Protein AF-A0A6J6DPW4-F1 (afdb_monomer)

Mean predicted aligned error: 10.55 Å

Organism: NCBI:txid449393

Radius of gyration: 24.79 Å; Cα contacts (8 Å, |Δi|>4): 388; chains: 1; bounding box: 49×51×83 Å

Solvent-accessible surface area (backbone atoms only — not comparable to full-atom values): 10767 Å² total; per-residue (Å²): 143,73,77,91,72,43,69,66,60,54,51,53,51,50,52,50,50,50,52,52,49,52,48,49,57,60,63,73,58,68,61,82,74,79,66,72,86,60,67,72,69,40,62,44,77,39,48,39,47,24,37,24,39,45,52,97,56,78,62,50,68,56,98,53,17,29,41,41,47,35,36,39,30,31,70,88,69,51,74,40,65,42,52,55,64,34,37,27,48,62,76,33,89,49,50,61,40,74,57,37,21,27,38,38,23,25,56,63,84,90,41,63,62,31,38,36,33,35,57,38,45,74,81,92,52,54,56,39,81,43,66,18,51,67,43,75,34,84,92,61,43,28,32,29,24,71,80,24,42,30,39,42,41,39,98,69,60,44,75,57,52,95,71,86,62,96,42,70,69,57,38,44,72,70,41,59,72,50,29,38,27,26,27,30,48,90,75,46,23,30,41,32,38,34,57,64,132

Sequence (197 aa):
MRQFLSPRYWATLFALFVLVLTLYLALGRSGPSETVAGLDVRRIDLIAGTSTVRSDTVWSVVNGRAVGDATAVLDDGRVLAIADGTSGVSTCLFPEALNACVMLADTLGDGIVWFALVPAPEGDSRELELPAIDELLDGVTHARLVNGWEVPLLDKVKRRCDEETPSLTSFVQRFAGAHRTIVDLDRAQVSAVVCDE

pLDDT: mean 89.22, std 13.71, range [38.44, 98.12]

Foldseek 3Di:
DPPVPDVVVVVVVVVVVVVVVVVCVVVVPPDPPPPPPDLPAAEFPDKFFFQAKDAPDDWDQDPQFIAHKIWTQTPVRDIAIRHGGQGEEEPQPHRRHGRQWIKTARDDVRHGNYIYTYGHDPDPDQKDKDFAFQDQDDVNQWTQHPSNYIFGADPDAAEADPDDDPDVVRVCVVCPRQWIWIARNVVSHTRYIYGHD

Nearest PDB structures (foldseek):
  4o7p-assembly1_B  TM=6.434E-01  e=9.790E-01  Mycobacterium tuberculosis
  1n26-assembly1_A  TM=1.816E-01  e=3.502E+00  Homo sapiens
  7zn7-assembly1_A  TM=2.205E-01  e=3.711E+00  Homo sapiens

Secondary structure (DSSP, 8-state):
--GGG-HHHHHHHHHHHHHHHHHHHHHTT------------EE--EEEEEEEEE-SS--EEETTEEES-EEEEETTS-EEEE-TT-EEEE--S-TTSTT-EEEEEEEETTEEEEEEEEEPPSTT--EEEEPPEEEEETTTTEEEETTSEEEEEEEEEEEESSS--SSHHHHHHHSTTSEEEEEETTTTEEEEEEE--

Structure (mmCIF, N/CA/C/O backbone):
data_AF-A0A6J6DPW4-F1
#
_entry.id   AF-A0A6J6DPW4-F1
#
loop_
_atom_site.group_PDB
_atom_site.id
_atom_site.type_symbol
_atom_site.label_atom_id
_atom_site.label_alt_id
_atom_site.label_comp_id
_atom_site.label_asym_id
_atom_site.label_entity_id
_atom_site.label_seq_id
_atom_site.pdbx_PDB_ins_code
_atom_site.Cartn_x
_atom_site.Cartn_y
_atom_site.Cartn_z
_atom_site.occupancy
_atom_site.B_iso_or_equiv
_atom_site.auth_seq_id
_atom_site.auth_comp_id
_atom_site.auth_asym_id
_atom_site.auth_atom_id
_atom_site.pdbx_PDB_model_num
ATOM 1 N N . MET A 1 1 ? -19.848 -34.325 -58.255 1.00 51.38 1 MET A N 1
ATOM 2 C CA . MET A 1 1 ? -20.207 -33.031 -57.624 1.00 51.38 1 MET A CA 1
ATOM 3 C C . MET A 1 1 ? -21.733 -32.876 -57.498 1.00 51.38 1 MET A C 1
ATOM 5 O O . MET A 1 1 ? -22.323 -32.071 -58.200 1.00 51.38 1 MET A O 1
ATOM 9 N N . ARG A 1 2 ? -22.410 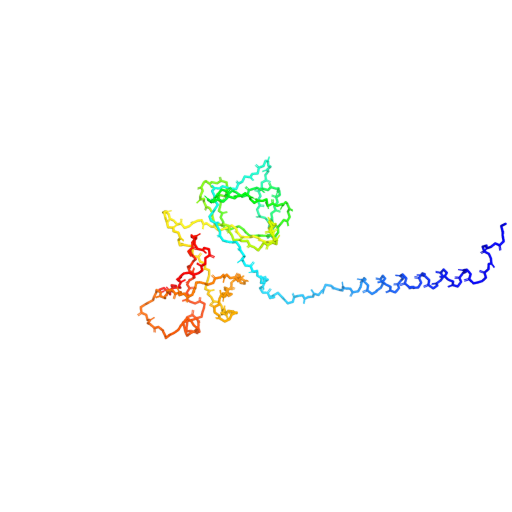-33.664 -56.644 1.00 57.25 2 ARG A N 1
ATOM 10 C CA . ARG A 1 2 ? -23.871 -33.537 -56.396 1.00 57.25 2 ARG A CA 1
ATOM 11 C C . ARG A 1 2 ? -24.256 -33.527 -54.906 1.00 57.25 2 ARG A C 1
ATOM 13 O O . ARG A 1 2 ? -25.434 -33.539 -54.583 1.00 57.25 2 ARG A O 1
ATOM 20 N N . GLN A 1 3 ? -23.278 -33.461 -53.998 1.00 56.00 3 GLN A N 1
ATOM 21 C CA . GLN A 1 3 ? -23.537 -33.373 -52.552 1.00 56.00 3 GLN A CA 1
ATOM 22 C C . GLN A 1 3 ? -23.786 -31.935 -52.056 1.00 56.00 3 GLN A C 1
ATOM 24 O O . GLN A 1 3 ? -24.354 -31.764 -50.984 1.00 56.00 3 GLN A O 1
ATOM 29 N N . PHE A 1 4 ? -23.476 -30.908 -52.859 1.00 51.56 4 PHE A N 1
ATOM 30 C CA . PHE A 1 4 ? -23.706 -29.495 -52.509 1.00 51.56 4 PHE A CA 1
ATOM 31 C C . PHE A 1 4 ? -25.163 -29.013 -52.682 1.00 51.56 4 PHE A C 1
ATOM 33 O O . PHE A 1 4 ? -25.484 -27.884 -52.323 1.00 51.56 4 PHE A O 1
ATOM 40 N N . LEU A 1 5 ? -26.061 -29.856 -53.210 1.00 60.44 5 LEU A N 1
ATOM 41 C CA . LEU A 1 5 ? -27.474 -29.523 -53.462 1.00 60.44 5 LEU A CA 1
ATOM 42 C C . LEU A 1 5 ? -28.454 -30.339 -52.604 1.00 60.44 5 LEU A C 1
ATOM 44 O O . LEU A 1 5 ? -29.638 -30.412 -52.924 1.00 60.44 5 LEU A O 1
ATOM 48 N N . SER A 1 6 ? -27.995 -30.965 -51.512 1.00 74.25 6 SER A N 1
ATOM 49 C CA . SER A 1 6 ? -28.946 -31.577 -50.579 1.00 74.25 6 SER A CA 1
ATOM 50 C C . SER A 1 6 ? -29.602 -30.475 -49.729 1.00 74.25 6 SER A C 1
ATOM 52 O O . SER A 1 6 ? -28.889 -29.693 -49.094 1.00 74.25 6 SER A O 1
ATOM 54 N N . PRO A 1 7 ? -30.943 -30.390 -49.670 1.00 71.94 7 PRO A N 1
ATOM 55 C CA . PRO A 1 7 ? -31.636 -29.362 -48.886 1.00 71.94 7 PRO A CA 1
ATOM 56 C C . PRO A 1 7 ? -31.313 -29.457 -47.386 1.00 71.94 7 PRO A C 1
ATOM 58 O O . PRO A 1 7 ? -31.354 -28.465 -46.666 1.00 71.94 7 PRO A O 1
ATOM 61 N N . ARG A 1 8 ? -30.909 -30.646 -46.921 1.00 76.94 8 ARG A N 1
ATOM 62 C CA . ARG A 1 8 ? -30.470 -30.888 -45.542 1.00 76.94 8 ARG A CA 1
ATOM 63 C C . ARG A 1 8 ? -29.150 -30.188 -45.209 1.00 76.94 8 ARG A C 1
ATOM 65 O O . ARG A 1 8 ? -29.019 -29.670 -44.109 1.00 76.94 8 ARG A O 1
ATOM 72 N N . TYR A 1 9 ? -28.216 -30.116 -46.158 1.00 79.56 9 TYR A N 1
ATOM 73 C CA . TYR A 1 9 ? -26.939 -29.415 -45.974 1.00 79.56 9 TYR A CA 1
ATOM 74 C C . TYR A 1 9 ? -27.139 -27.902 -45.796 1.00 79.56 9 TYR A C 1
ATOM 76 O O . TYR A 1 9 ? -26.556 -27.280 -44.907 1.00 79.56 9 TYR A O 1
ATOM 84 N N . TRP A 1 10 ? -28.038 -27.319 -46.589 1.00 80.25 10 TRP A N 1
ATOM 85 C CA . TRP A 1 10 ? -28.403 -25.908 -46.471 1.00 80.25 10 TRP A CA 1
ATOM 86 C C . TRP A 1 10 ? -29.139 -25.600 -45.163 1.00 80.25 10 TRP A C 1
ATOM 88 O O . TRP A 1 10 ? -28.855 -24.583 -44.536 1.00 80.25 10 TRP A O 1
ATOM 98 N N . ALA A 1 11 ? -30.003 -26.507 -44.695 1.00 84.56 11 ALA A N 1
ATOM 99 C CA . ALA A 1 11 ? -30.655 -26.371 -43.393 1.00 84.56 11 ALA A CA 1
ATOM 100 C C . ALA A 1 11 ? -29.645 -26.363 -42.231 1.00 84.56 11 ALA A C 1
ATOM 102 O O . ALA A 1 11 ? -29.767 -25.547 -41.319 1.00 84.56 11 ALA A O 1
ATOM 103 N N . THR A 1 12 ? -28.614 -27.216 -42.277 1.00 87.06 12 THR A N 1
ATOM 104 C CA . THR A 1 12 ? -27.567 -27.238 -41.241 1.00 87.06 12 THR A CA 1
ATOM 105 C C . THR A 1 12 ? -26.691 -25.988 -41.256 1.00 87.06 12 THR A C 1
ATOM 107 O O . THR A 1 12 ? -26.366 -25.464 -40.194 1.00 87.06 12 THR A O 1
ATOM 110 N N . LEU A 1 13 ? -26.351 -25.470 -42.442 1.00 86.31 13 LEU A N 1
ATOM 111 C CA . LEU A 1 13 ? -25.580 -24.231 -42.581 1.00 86.31 13 LEU A CA 1
ATOM 112 C C . LEU A 1 13 ? -26.355 -23.023 -42.056 1.00 86.31 13 LEU A C 1
ATOM 114 O O . LEU A 1 13 ? -25.795 -22.201 -41.336 1.00 86.31 13 LEU A O 1
ATOM 118 N N . PHE A 1 14 ? -27.649 -22.945 -42.370 1.00 88.81 14 PHE A N 1
ATOM 119 C CA . PHE A 1 14 ? -28.513 -21.888 -41.858 1.00 88.81 14 PHE A CA 1
ATOM 120 C C . PHE A 1 14 ? -28.645 -21.959 -40.333 1.00 88.81 14 PHE A C 1
ATOM 122 O O . PHE A 1 14 ? -28.508 -20.940 -39.665 1.00 88.81 14 PHE A O 1
ATOM 129 N N . ALA A 1 15 ? -28.829 -23.156 -39.765 1.00 90.44 15 ALA A N 1
ATOM 130 C CA . ALA A 1 15 ? -28.885 -23.338 -38.315 1.00 90.44 15 ALA A CA 1
ATOM 131 C C . ALA A 1 15 ? -27.580 -22.905 -37.620 1.00 90.44 15 ALA A C 1
ATOM 133 O O . ALA A 1 15 ? -27.631 -22.218 -36.603 1.00 90.44 15 ALA A O 1
ATOM 134 N N . LEU A 1 16 ? -26.420 -23.247 -38.192 1.00 89.44 16 LEU A N 1
ATOM 135 C CA . LEU A 1 16 ? -25.111 -22.799 -37.700 1.00 89.44 16 LEU A CA 1
ATOM 136 C C . LEU A 1 16 ? -24.957 -21.279 -37.781 1.00 89.44 16 LEU A C 1
ATOM 138 O O . LEU A 1 16 ? -24.518 -20.658 -36.818 1.00 89.44 16 LEU A O 1
ATOM 142 N N . PHE A 1 17 ? -25.349 -20.675 -38.902 1.00 92.62 17 PHE A N 1
ATOM 143 C CA . PHE A 1 17 ? -25.289 -19.227 -39.080 1.00 92.62 17 PHE A CA 1
ATOM 144 C C . PHE A 1 17 ? -26.184 -18.495 -38.076 1.00 92.62 17 PHE A C 1
ATOM 146 O O . PHE A 1 17 ? -25.740 -17.537 -37.451 1.00 92.62 17 PHE A O 1
ATOM 153 N N . VAL A 1 18 ? -27.415 -18.978 -37.871 1.00 92.75 18 VAL A N 1
ATOM 154 C CA . VAL A 1 18 ? -28.334 -18.432 -36.865 1.00 92.75 18 VAL A CA 1
ATOM 155 C C . VAL A 1 18 ? -27.733 -18.560 -35.473 1.00 92.75 18 VAL A C 1
ATOM 157 O O . VAL A 1 18 ? -27.718 -17.563 -34.764 1.00 92.75 18 VAL A O 1
ATOM 160 N N . LEU A 1 19 ? -27.180 -19.725 -35.110 1.00 90.44 19 LEU A N 1
ATOM 161 C CA . LEU A 1 19 ? -26.544 -19.944 -33.809 1.00 90.44 19 LEU A CA 1
ATOM 162 C C . LEU A 1 19 ? -25.407 -18.939 -33.565 1.00 90.44 19 LEU A C 1
ATOM 164 O O . 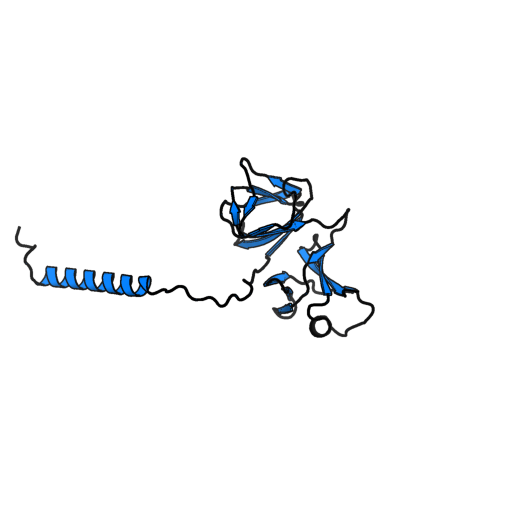LEU A 1 19 ? -25.388 -18.275 -32.527 1.00 90.44 19 LEU A O 1
ATOM 168 N N . VAL A 1 20 ? -24.499 -18.785 -34.535 1.00 88.94 20 VAL A N 1
ATOM 169 C CA . VAL A 1 20 ? -23.376 -17.836 -34.468 1.00 88.94 20 VAL A CA 1
ATOM 170 C C . VAL A 1 20 ? -23.879 -16.397 -34.374 1.00 88.94 20 VAL A C 1
ATOM 172 O O . VAL A 1 20 ? -23.372 -15.632 -33.558 1.00 88.94 20 VAL A O 1
ATOM 175 N N . LEU A 1 21 ? -24.909 -16.034 -35.143 1.00 88.19 21 LEU A N 1
ATOM 176 C CA . LEU A 1 21 ? -25.510 -14.703 -35.102 1.00 88.19 21 LEU A CA 1
ATOM 177 C C . LEU A 1 21 ? -26.183 -14.426 -33.750 1.00 88.19 21 LEU A C 1
ATOM 179 O O . LEU A 1 21 ? -26.002 -13.344 -33.200 1.00 88.19 21 LEU A O 1
ATOM 183 N N . THR A 1 22 ? -26.907 -15.390 -33.172 1.00 85.75 22 THR A N 1
ATOM 184 C CA . THR A 1 22 ? -27.469 -15.257 -31.817 1.00 85.75 22 THR A CA 1
ATOM 185 C C . THR A 1 22 ? -26.385 -15.126 -30.759 1.00 85.75 22 THR A C 1
ATOM 187 O O . THR A 1 22 ? -26.538 -14.311 -29.854 1.00 85.75 22 THR A O 1
ATOM 190 N N . LEU A 1 23 ? -25.281 -15.869 -30.878 1.00 85.00 23 LEU A N 1
ATOM 191 C CA . LEU A 1 23 ? -24.155 -15.753 -29.954 1.00 85.00 23 LEU A CA 1
ATOM 192 C C . LEU A 1 23 ? -23.509 -14.367 -30.065 1.00 85.00 23 LEU A C 1
ATOM 194 O O . LEU A 1 23 ? -23.273 -13.714 -29.056 1.00 85.00 23 LEU A O 1
ATOM 198 N N . TYR A 1 24 ? -23.293 -13.890 -31.293 1.00 81.75 24 TYR A N 1
ATOM 199 C CA . TYR A 1 24 ? -22.740 -12.566 -31.569 1.00 81.75 24 TYR A CA 1
ATOM 200 C C . TYR A 1 24 ? -23.646 -11.444 -31.051 1.00 81.75 24 TYR A C 1
ATOM 202 O O . TYR A 1 24 ? -23.159 -10.492 -30.455 1.00 81.75 24 TYR A O 1
ATOM 210 N N . LEU A 1 25 ? -24.966 -11.567 -31.208 1.00 81.38 25 LEU A N 1
ATOM 211 C CA . LEU A 1 25 ? -25.929 -10.603 -30.669 1.00 81.38 25 LEU A CA 1
ATOM 212 C C . LEU A 1 25 ? -26.060 -10.675 -29.142 1.00 81.38 25 LEU A C 1
ATOM 214 O O . LEU A 1 25 ? -26.380 -9.662 -28.528 1.00 81.38 25 LEU A O 1
ATOM 218 N N . ALA A 1 26 ? -25.826 -11.835 -28.526 1.00 78.06 26 ALA A N 1
ATOM 219 C CA . ALA A 1 26 ? -25.787 -11.971 -27.072 1.00 78.06 26 ALA A CA 1
ATOM 220 C C . ALA A 1 26 ? -24.497 -11.373 -26.483 1.00 78.06 26 ALA A C 1
ATOM 222 O O . ALA A 1 26 ? -24.553 -10.666 -25.482 1.00 78.06 26 ALA A O 1
ATOM 223 N N . LEU A 1 27 ? -23.352 -11.603 -27.134 1.00 74.00 27 LEU A N 1
ATOM 224 C CA . LEU A 1 27 ? -22.041 -11.085 -26.726 1.00 74.00 27 LEU A CA 1
ATOM 225 C C . LEU A 1 27 ? -21.875 -9.591 -27.044 1.00 74.00 27 LEU A C 1
ATOM 227 O O . LEU A 1 27 ? -21.300 -8.855 -26.256 1.00 74.00 27 LEU A O 1
ATOM 231 N N . GLY A 1 28 ? -22.417 -9.114 -28.167 1.00 59.03 28 GLY A N 1
ATOM 232 C CA . GLY A 1 28 ? -22.345 -7.713 -28.596 1.00 59.03 28 GLY A CA 1
ATOM 233 C C . GLY A 1 28 ? -23.300 -6.771 -27.856 1.00 59.03 28 GLY A C 1
ATOM 234 O O . GLY A 1 28 ? -23.341 -5.583 -28.168 1.00 59.03 28 GLY A O 1
ATOM 235 N N . ARG A 1 29 ? -24.087 -7.288 -26.901 1.00 50.12 29 ARG A N 1
ATOM 236 C CA . ARG A 1 29 ? -25.045 -6.514 -26.095 1.00 50.12 29 ARG A CA 1
ATOM 237 C C . ARG A 1 29 ? -24.599 -6.293 -24.654 1.00 50.12 29 ARG A C 1
ATOM 239 O O . ARG A 1 29 ? -25.398 -5.808 -23.854 1.00 50.12 29 ARG A O 1
ATOM 246 N N . SER A 1 30 ? -23.340 -6.575 -24.320 1.00 49.97 30 SER A N 1
ATOM 247 C CA . SER A 1 30 ? -22.719 -5.929 -23.168 1.00 49.97 30 SER A CA 1
ATOM 248 C C . SER A 1 30 ? -22.552 -4.447 -23.509 1.00 49.97 30 SER A C 1
ATOM 250 O O . SER A 1 30 ? -21.516 -4.016 -24.015 1.00 49.97 30 SER A O 1
ATOM 252 N N . GLY A 1 31 ? -23.616 -3.669 -23.291 1.00 47.59 31 GLY A N 1
ATOM 253 C CA . GLY A 1 31 ? -23.476 -2.229 -23.128 1.00 47.59 31 GLY A CA 1
ATOM 254 C C . GLY A 1 31 ? -22.438 -1.958 -22.037 1.00 47.59 31 GLY A C 1
ATOM 255 O O . GLY A 1 31 ? -22.180 -2.849 -21.221 1.00 47.59 31 GLY A O 1
ATOM 256 N N . PRO A 1 32 ? -21.816 -0.770 -22.014 1.00 41.22 32 PRO A N 1
ATOM 257 C CA . PRO A 1 32 ? -21.004 -0.395 -20.874 1.00 41.22 32 PRO A CA 1
ATOM 258 C C . PRO A 1 32 ? -21.915 -0.524 -19.658 1.00 41.22 32 PRO A C 1
ATOM 260 O O . PRO A 1 32 ? -22.901 0.203 -19.539 1.00 41.22 32 PRO A O 1
ATOM 263 N N . SER A 1 33 ? -21.649 -1.514 -18.805 1.00 38.50 33 SER A N 1
ATOM 264 C CA . SER A 1 33 ? -22.155 -1.458 -17.449 1.00 38.50 33 SER A CA 1
ATOM 265 C C . SER A 1 33 ? -21.637 -0.128 -16.939 1.00 38.50 33 SER A C 1
ATOM 267 O O . SER A 1 33 ? -20.427 0.040 -16.786 1.00 38.50 33 SER A O 1
ATOM 269 N N . GLU A 1 34 ? -22.535 0.838 -16.772 1.00 39.91 34 GLU A N 1
ATOM 270 C CA . GLU A 1 34 ? -22.302 1.971 -15.898 1.00 39.91 34 GLU A CA 1
ATOM 271 C C . GLU A 1 34 ? -22.081 1.356 -14.520 1.00 39.91 34 GLU A C 1
ATOM 273 O O . GLU A 1 34 ? -22.998 1.153 -13.726 1.00 39.91 34 GLU A O 1
ATOM 278 N N . THR A 1 35 ? -20.840 0.950 -14.271 1.00 38.44 35 THR A N 1
ATOM 279 C CA . THR A 1 35 ? -20.329 0.800 -12.931 1.00 38.44 35 THR A CA 1
ATOM 280 C C . THR A 1 35 ? -20.483 2.185 -12.344 1.00 38.44 35 THR A C 1
ATOM 282 O O . THR A 1 35 ? -19.731 3.102 -12.681 1.00 38.44 35 THR A O 1
ATOM 285 N N . VAL A 1 36 ? -21.514 2.351 -11.514 1.00 39.97 36 VAL A N 1
ATOM 286 C CA . VAL A 1 36 ? -21.505 3.335 -10.438 1.00 39.97 36 VAL A CA 1
ATOM 287 C C . VAL A 1 36 ? -20.067 3.366 -9.943 1.00 39.97 36 VAL A C 1
ATOM 289 O O . VAL A 1 36 ? -19.539 2.305 -9.606 1.00 39.97 36 VAL A O 1
ATOM 292 N N . ALA A 1 37 ? -19.413 4.525 -10.021 1.00 41.59 37 ALA A N 1
ATOM 293 C CA . ALA A 1 37 ? -18.052 4.715 -9.547 1.00 41.59 37 ALA A CA 1
ATOM 294 C C . ALA A 1 37 ? -18.038 4.538 -8.020 1.00 41.59 37 ALA A C 1
ATOM 296 O O . ALA A 1 37 ? -17.969 5.499 -7.261 1.00 41.59 37 ALA A O 1
ATOM 297 N N . GLY A 1 38 ? -18.201 3.298 -7.565 1.00 47.97 38 GLY A N 1
ATOM 298 C CA . GLY A 1 38 ? -17.730 2.861 -6.274 1.00 47.97 38 GLY A CA 1
ATOM 299 C C . GLY A 1 38 ? -16.216 2.964 -6.316 1.00 47.97 38 GLY A C 1
ATOM 300 O O . GLY A 1 38 ? -15.606 2.695 -7.353 1.00 47.97 38 GLY A O 1
ATOM 301 N N . LEU A 1 39 ? -15.628 3.413 -5.212 1.00 59.06 39 LEU A N 1
ATOM 302 C CA . LEU A 1 39 ? -14.193 3.296 -4.988 1.00 59.06 39 LEU A CA 1
ATOM 303 C C . LEU A 1 39 ? -13.769 1.884 -5.404 1.00 59.06 39 LEU A C 1
ATOM 305 O O . LEU A 1 39 ? -14.328 0.906 -4.909 1.00 59.06 39 LEU A O 1
ATOM 309 N N . ASP A 1 40 ? -12.869 1.790 -6.381 1.00 81.50 40 ASP A N 1
ATOM 310 C CA . ASP A 1 40 ? -12.413 0.507 -6.901 1.00 81.50 40 ASP A CA 1
ATOM 311 C C . ASP A 1 40 ? -11.617 -0.176 -5.785 1.00 81.50 40 ASP A C 1
ATOM 313 O O . ASP A 1 40 ? -10.528 0.276 -5.424 1.00 81.50 40 ASP A O 1
ATOM 317 N N . VAL A 1 41 ? -12.229 -1.182 -5.160 1.00 89.38 41 VAL A N 1
ATOM 318 C CA . VAL A 1 41 ? -11.689 -1.833 -3.967 1.00 89.38 41 VAL A CA 1
ATOM 319 C C . VAL A 1 41 ? -10.448 -2.628 -4.358 1.00 89.38 41 VAL A C 1
ATOM 321 O O . VAL A 1 41 ? -10.474 -3.402 -5.318 1.00 89.38 41 VAL A O 1
ATOM 324 N N . ARG A 1 42 ? -9.350 -2.431 -3.623 1.00 93.62 42 ARG A N 1
ATOM 325 C CA . ARG A 1 42 ? -8.064 -3.100 -3.869 1.00 93.62 42 ARG A CA 1
ATOM 326 C C . ARG A 1 42 ? -7.621 -3.857 -2.638 1.00 93.62 42 ARG A C 1
ATOM 328 O O . ARG A 1 42 ? -7.384 -3.227 -1.610 1.00 93.62 42 ARG A O 1
ATOM 335 N N . ARG A 1 43 ? -7.464 -5.175 -2.752 1.00 95.19 43 ARG A N 1
ATOM 336 C CA . ARG A 1 43 ? -6.903 -5.985 -1.672 1.00 95.19 43 ARG A CA 1
ATOM 337 C C . ARG A 1 43 ? -5.388 -5.924 -1.751 1.00 95.19 43 ARG A C 1
ATOM 339 O O . ARG A 1 43 ? -4.799 -6.339 -2.739 1.00 95.19 43 ARG A O 1
ATOM 346 N N . ILE A 1 44 ? -4.765 -5.344 -0.735 1.00 96.94 44 ILE A N 1
ATOM 347 C CA . ILE A 1 44 ? -3.319 -5.176 -0.695 1.00 96.94 44 ILE A CA 1
ATOM 348 C C . ILE A 1 44 ? -2.710 -6.390 -0.002 1.00 96.94 44 ILE A C 1
ATOM 350 O O . ILE A 1 44 ? -2.803 -6.534 1.217 1.00 96.94 44 ILE A O 1
ATOM 354 N N . ASP A 1 45 ? -2.063 -7.240 -0.793 1.00 95.12 45 ASP A N 1
ATOM 355 C CA . ASP A 1 45 ? -1.405 -8.462 -0.323 1.00 95.12 45 ASP A CA 1
ATOM 356 C C . ASP A 1 45 ? 0.100 -8.259 -0.089 1.00 95.12 45 ASP A C 1
ATOM 358 O O . ASP A 1 45 ? 0.738 -9.010 0.651 1.00 95.12 45 ASP A O 1
ATOM 362 N N . LEU A 1 46 ? 0.676 -7.212 -0.686 1.00 96.38 46 LEU A N 1
ATOM 363 C CA . LEU A 1 46 ? 2.069 -6.823 -0.513 1.00 96.38 46 LEU A CA 1
ATOM 364 C C . LEU A 1 46 ? 2.160 -5.387 -0.004 1.00 96.38 46 LEU A C 1
ATOM 366 O O . LEU A 1 46 ? 1.660 -4.469 -0.646 1.00 96.38 46 LEU A O 1
ATOM 370 N N . ILE A 1 47 ? 2.889 -5.187 1.093 1.00 97.62 47 ILE A N 1
ATOM 371 C CA . ILE A 1 47 ? 3.359 -3.871 1.534 1.00 97.62 47 ILE A CA 1
ATOM 372 C C . ILE A 1 47 ? 4.845 -4.003 1.846 1.00 97.62 47 ILE A C 1
ATOM 374 O O . ILE A 1 47 ? 5.221 -4.778 2.722 1.00 97.62 47 ILE A O 1
ATOM 378 N N . ALA A 1 48 ? 5.696 -3.287 1.117 1.00 96.94 48 ALA A N 1
ATOM 379 C CA . ALA A 1 48 ? 7.139 -3.379 1.295 1.00 96.94 48 ALA A CA 1
ATOM 380 C C . ALA A 1 48 ? 7.849 -2.096 0.864 1.00 96.94 48 ALA A C 1
ATOM 382 O O . ALA A 1 48 ? 7.507 -1.497 -0.156 1.00 96.94 48 ALA A O 1
ATOM 383 N N . GLY A 1 49 ? 8.876 -1.700 1.618 1.00 96.50 49 GLY A N 1
ATOM 384 C CA . GLY A 1 49 ? 9.803 -0.664 1.172 1.00 96.50 49 GLY A CA 1
ATOM 385 C C . GLY A 1 49 ? 10.512 -1.091 -0.113 1.00 96.50 49 GLY A C 1
ATOM 386 O O . GLY A 1 49 ? 10.849 -2.267 -0.295 1.00 96.50 49 GLY A O 1
ATOM 387 N N . THR A 1 50 ? 10.681 -0.144 -1.031 1.00 96.25 50 THR A N 1
ATOM 388 C CA . THR A 1 50 ? 11.439 -0.359 -2.261 1.00 96.25 50 THR A CA 1
ATOM 389 C C . THR A 1 50 ? 12.835 0.203 -2.088 1.00 96.25 50 THR A C 1
ATOM 391 O O . THR A 1 50 ? 12.988 1.406 -1.875 1.00 96.25 50 THR A O 1
ATOM 394 N N . SER A 1 51 ? 13.849 -0.624 -2.315 1.00 96.00 51 SER A N 1
ATOM 395 C CA . SER A 1 51 ? 15.220 -0.146 -2.408 1.00 96.00 51 SER A CA 1
ATOM 396 C C . SER A 1 51 ? 15.425 0.731 -3.633 1.00 96.00 51 SER A C 1
ATOM 398 O O . SER A 1 51 ? 16.167 1.699 -3.558 1.00 96.00 51 SER A O 1
ATOM 400 N N . THR A 1 52 ? 14.808 0.397 -4.769 1.00 96.44 52 THR A N 1
ATOM 401 C CA . THR A 1 52 ? 14.820 1.215 -5.994 1.00 96.44 52 THR A CA 1
ATOM 402 C C . THR A 1 52 ? 13.850 0.632 -7.018 1.00 96.44 52 THR A C 1
ATOM 404 O O . THR A 1 52 ? 13.658 -0.587 -7.078 1.00 96.44 52 THR A O 1
ATOM 407 N N . VAL A 1 53 ? 13.273 1.481 -7.863 1.00 96.25 53 VAL A N 1
ATOM 408 C CA . VAL A 1 53 ? 12.582 1.069 -9.087 1.00 96.25 53 VAL A CA 1
ATOM 409 C C . VAL A 1 53 ? 13.504 1.313 -10.278 1.00 96.25 53 VAL A C 1
ATOM 411 O O . VAL A 1 53 ? 14.045 2.400 -10.457 1.00 96.25 53 VAL A O 1
ATOM 414 N N . ARG A 1 54 ? 13.711 0.284 -11.099 1.00 96.06 54 ARG A N 1
ATOM 415 C CA . ARG A 1 54 ? 14.603 0.324 -12.263 1.00 96.06 54 ARG A CA 1
ATOM 416 C C . ARG A 1 54 ? 13.825 0.083 -13.540 1.00 96.06 54 ARG A C 1
ATOM 418 O O . ARG A 1 54 ? 12.940 -0.762 -13.569 1.00 96.06 54 ARG A O 1
ATOM 425 N N . SER A 1 55 ? 14.213 0.756 -14.610 1.00 94.50 55 SER A N 1
ATOM 426 C CA . SER A 1 55 ? 13.744 0.458 -15.958 1.00 94.50 55 SER A CA 1
ATOM 427 C C . SER A 1 55 ? 14.895 0.623 -16.939 1.00 94.50 55 SER A C 1
ATOM 429 O O . SER A 1 55 ? 15.733 1.509 -16.771 1.00 94.50 55 SER A O 1
ATOM 431 N N . ASP A 1 56 ? 14.919 -0.220 -17.969 1.00 91.19 56 ASP A N 1
ATOM 432 C CA . ASP A 1 56 ? 15.822 -0.064 -19.114 1.00 91.19 56 ASP A CA 1
ATOM 433 C C . ASP A 1 56 ? 15.308 0.996 -20.109 1.00 91.19 56 ASP A C 1
ATOM 435 O O . ASP A 1 56 ? 16.007 1.381 -21.049 1.00 91.19 56 ASP A O 1
ATOM 439 N N . THR A 1 57 ? 14.074 1.472 -19.914 1.00 89.06 57 THR A N 1
ATOM 440 C CA . THR A 1 57 ? 13.393 2.462 -20.754 1.00 89.06 57 THR A CA 1
ATOM 441 C C . THR A 1 57 ? 12.822 3.600 -19.904 1.00 89.06 57 THR A C 1
ATOM 443 O O . THR A 1 57 ? 13.012 3.649 -18.691 1.00 89.06 57 THR A O 1
ATOM 446 N N . VAL A 1 58 ? 12.148 4.567 -20.532 1.00 89.50 58 VAL A N 1
ATOM 447 C CA . VAL A 1 58 ? 11.426 5.600 -19.779 1.00 89.50 58 VAL A CA 1
ATOM 448 C C . VAL A 1 58 ? 10.221 4.949 -19.110 1.00 89.50 58 VAL A C 1
ATOM 450 O O . VAL A 1 58 ? 9.339 4.446 -19.804 1.00 89.50 58 VAL A O 1
ATOM 453 N N . TRP A 1 59 ? 10.183 5.001 -17.781 1.00 93.62 59 TRP A N 1
ATOM 454 C CA . TRP A 1 59 ? 9.087 4.470 -16.983 1.00 93.62 59 TRP A CA 1
ATOM 455 C C . TRP A 1 59 ? 8.364 5.575 -16.217 1.00 93.62 59 TRP A C 1
ATOM 457 O O . TRP A 1 59 ? 8.989 6.506 -15.713 1.00 93.62 59 TRP A O 1
ATOM 467 N N . SER A 1 60 ? 7.037 5.490 -16.138 1.00 94.25 60 SER A N 1
ATOM 468 C CA . SER A 1 60 ? 6.219 6.403 -15.331 1.00 94.25 60 SER A CA 1
ATOM 469 C C . SER A 1 60 ? 4.835 5.820 -15.053 1.00 94.25 60 SER A C 1
ATOM 471 O O . SER A 1 60 ? 4.416 4.863 -15.700 1.00 94.25 60 SER A O 1
ATOM 473 N N . VAL A 1 61 ? 4.095 6.423 -14.120 1.00 95.75 61 VAL A N 1
ATOM 474 C CA . VAL A 1 61 ? 2.674 6.117 -13.907 1.00 95.75 61 VAL A CA 1
ATOM 475 C C . VAL A 1 61 ? 1.831 7.277 -14.422 1.00 95.75 61 VAL A C 1
ATOM 477 O O . VAL A 1 61 ? 1.911 8.389 -13.904 1.00 95.75 61 VAL A O 1
ATOM 480 N N . VAL A 1 62 ? 1.011 7.025 -15.441 1.00 93.81 62 VAL A N 1
ATOM 481 C CA . VAL A 1 62 ? 0.182 8.035 -16.110 1.00 93.81 62 VAL A CA 1
ATOM 482 C C . VAL A 1 62 ? -1.249 7.520 -16.217 1.00 93.81 62 VAL A C 1
ATOM 484 O O . VAL A 1 62 ? -1.482 6.390 -16.636 1.00 93.81 62 VAL A O 1
ATOM 487 N N . ASN A 1 63 ? -2.230 8.348 -15.842 1.00 92.50 63 ASN A N 1
ATOM 488 C CA . ASN A 1 63 ? -3.660 8.006 -15.899 1.00 92.50 63 ASN A CA 1
ATOM 489 C C . ASN A 1 63 ? -4.009 6.665 -15.218 1.00 92.50 63 ASN A C 1
ATOM 491 O O . ASN A 1 63 ? -4.832 5.898 -15.718 1.00 92.50 63 ASN A O 1
ATOM 495 N N . GLY A 1 64 ? -3.371 6.369 -14.082 1.00 93.69 64 GLY A N 1
ATOM 496 C CA . GLY A 1 64 ? -3.657 5.159 -13.310 1.00 93.69 64 GLY A CA 1
ATOM 497 C C . GLY A 1 64 ? -3.036 3.872 -13.871 1.00 93.69 64 GLY A C 1
ATOM 498 O O . GLY A 1 64 ? -3.509 2.780 -13.543 1.00 93.69 64 GLY A O 1
ATOM 499 N N . ARG A 1 65 ? -2.028 3.970 -14.750 1.00 96.25 65 ARG A N 1
ATOM 500 C CA . ARG A 1 65 ? -1.307 2.822 -15.322 1.00 96.25 65 ARG A CA 1
ATOM 501 C C . ARG A 1 65 ? 0.187 3.090 -15.443 1.00 96.25 65 ARG A C 1
ATOM 503 O O . ARG A 1 65 ? 0.593 4.222 -15.695 1.00 96.25 65 ARG A O 1
ATOM 510 N N . ALA A 1 66 ? 0.984 2.039 -15.303 1.00 96.38 66 ALA A N 1
ATOM 511 C CA . ALA A 1 66 ? 2.387 2.040 -15.680 1.00 96.38 66 ALA A CA 1
ATOM 512 C C . ALA A 1 66 ? 2.527 2.218 -17.198 1.00 96.38 66 ALA A C 1
ATOM 514 O O . ALA A 1 66 ? 1.773 1.625 -17.971 1.00 96.38 66 ALA A O 1
ATOM 515 N N . VAL A 1 67 ? 3.493 3.036 -17.598 1.00 96.44 67 VAL A N 1
ATOM 516 C CA . VAL A 1 67 ? 3.947 3.214 -18.975 1.00 96.44 67 VAL A CA 1
ATOM 517 C C . VAL A 1 67 ? 5.413 2.807 -19.011 1.00 96.44 67 VAL A C 1
ATOM 519 O O . VAL A 1 67 ? 6.228 3.421 -18.321 1.00 96.44 67 VAL A O 1
ATOM 522 N N . GLY A 1 68 ? 5.729 1.792 -19.809 1.00 94.88 68 GLY A N 1
ATOM 523 C CA . GLY A 1 68 ? 7.019 1.109 -19.838 1.00 94.88 68 GLY A CA 1
ATOM 524 C C . GLY A 1 68 ? 7.101 -0.042 -18.834 1.00 94.88 68 GLY A C 1
ATOM 525 O O . GLY A 1 68 ? 6.359 -0.097 -17.851 1.00 94.88 68 GLY A O 1
ATOM 526 N N . ASP A 1 69 ? 8.042 -0.951 -19.074 1.00 96.38 69 ASP A N 1
ATOM 527 C CA . ASP A 1 69 ? 8.371 -2.017 -18.131 1.00 96.38 69 ASP A CA 1
ATOM 528 C C . ASP A 1 69 ? 9.331 -1.494 -17.061 1.00 96.38 69 ASP A C 1
ATOM 530 O O . ASP A 1 69 ? 10.286 -0.774 -17.361 1.00 96.38 69 ASP A O 1
ATOM 534 N N . ALA A 1 70 ? 9.116 -1.881 -15.811 1.00 96.75 70 ALA A N 1
ATOM 535 C CA . ALA A 1 70 ? 10.036 -1.615 -14.717 1.00 96.75 70 ALA A CA 1
ATOM 536 C C . ALA A 1 70 ? 10.176 -2.823 -13.801 1.00 96.75 70 ALA A C 1
ATOM 538 O O . ALA A 1 70 ? 9.452 -3.813 -13.870 1.00 96.75 70 ALA A O 1
ATOM 539 N N . THR A 1 71 ? 11.160 -2.738 -12.926 1.00 96.94 71 THR A N 1
ATOM 540 C CA . THR A 1 71 ? 11.464 -3.723 -11.910 1.00 96.94 71 THR A CA 1
ATOM 541 C C . THR A 1 71 ? 11.613 -3.004 -10.581 1.00 96.94 71 THR A C 1
ATOM 543 O O . THR A 1 71 ? 12.519 -2.187 -10.412 1.00 96.94 71 THR A O 1
ATOM 546 N N . ALA A 1 72 ? 10.734 -3.305 -9.632 1.00 96.50 72 ALA A N 1
ATOM 547 C CA . ALA A 1 72 ? 10.875 -2.857 -8.257 1.00 96.50 72 ALA A CA 1
ATOM 548 C C . ALA A 1 72 ? 11.758 -3.843 -7.492 1.00 96.50 72 ALA A C 1
ATOM 550 O O . ALA A 1 72 ? 11.460 -5.036 -7.413 1.00 96.50 72 ALA A O 1
ATOM 551 N N . VAL A 1 73 ? 12.850 -3.337 -6.932 1.00 97.12 73 VAL A N 1
ATOM 552 C CA . VAL A 1 73 ? 13.694 -4.073 -5.991 1.00 97.12 73 VAL A CA 1
ATOM 553 C C . VAL A 1 73 ? 13.243 -3.686 -4.591 1.00 97.12 73 VAL A C 1
ATOM 555 O O . VAL A 1 73 ? 13.279 -2.505 -4.245 1.00 97.12 73 VAL A O 1
ATOM 558 N N . LEU A 1 74 ? 12.789 -4.659 -3.807 1.00 96.06 74 LEU A N 1
ATOM 559 C CA . LEU A 1 74 ? 12.326 -4.457 -2.435 1.00 96.06 74 LEU A CA 1
ATOM 560 C C . LEU A 1 74 ? 13.499 -4.488 -1.446 1.00 96.06 74 LEU A C 1
ATOM 562 O O . LEU A 1 74 ? 14.551 -5.054 -1.744 1.00 96.06 74 LEU A O 1
ATOM 566 N N . ASP A 1 75 ? 13.294 -3.933 -0.251 1.00 93.50 75 ASP A N 1
ATOM 567 C CA . ASP A 1 75 ? 14.306 -3.885 0.822 1.00 93.50 75 ASP A CA 1
ATOM 568 C C . ASP A 1 75 ? 14.787 -5.267 1.285 1.00 93.50 75 ASP A C 1
ATOM 570 O O . ASP A 1 75 ? 15.915 -5.423 1.751 1.00 93.50 75 ASP A O 1
ATOM 574 N N . ASP A 1 76 ? 13.946 -6.289 1.131 1.00 91.81 76 ASP A N 1
ATOM 575 C CA . ASP A 1 76 ? 14.272 -7.683 1.446 1.00 91.81 76 ASP A CA 1
ATOM 576 C C . ASP A 1 76 ? 14.996 -8.418 0.299 1.00 91.81 76 ASP A C 1
ATOM 578 O O . ASP A 1 76 ? 15.293 -9.610 0.403 1.00 91.81 76 ASP A O 1
ATOM 582 N N . GLY A 1 77 ? 15.295 -7.714 -0.797 1.00 93.44 77 GLY A N 1
ATOM 583 C CA . GLY A 1 77 ? 15.973 -8.242 -1.976 1.00 93.44 77 GLY A CA 1
ATOM 584 C C . GLY A 1 77 ? 15.061 -8.955 -2.974 1.00 93.44 77 GLY A C 1
ATOM 585 O O . GLY A 1 77 ? 15.554 -9.392 -4.018 1.00 93.44 77 GLY A O 1
ATOM 586 N N . ARG A 1 78 ? 13.750 -9.071 -2.711 1.00 94.19 78 ARG A N 1
ATOM 587 C CA . ARG A 1 78 ? 12.799 -9.540 -3.727 1.00 94.19 78 ARG A CA 1
ATOM 588 C C . ARG A 1 78 ? 12.741 -8.560 -4.891 1.00 94.19 78 ARG A C 1
ATOM 590 O O . ARG A 1 78 ? 12.928 -7.353 -4.744 1.00 94.19 78 ARG A O 1
ATOM 597 N N . VAL A 1 79 ? 12.464 -9.110 -6.064 1.00 95.44 79 VAL A N 1
ATOM 598 C CA . VAL A 1 79 ? 12.444 -8.375 -7.323 1.00 95.44 79 VAL A CA 1
ATOM 599 C C . VAL A 1 79 ? 11.102 -8.625 -7.987 1.00 95.44 79 VAL A C 1
ATOM 601 O O . VAL A 1 79 ? 10.763 -9.773 -8.267 1.00 95.44 79 VAL A O 1
ATOM 604 N N . LEU A 1 80 ? 10.344 -7.559 -8.224 1.00 95.50 80 LEU A N 1
ATOM 605 C CA . LEU A 1 80 ? 9.010 -7.623 -8.809 1.00 95.50 80 LEU A CA 1
ATOM 606 C C . LEU A 1 80 ? 8.982 -6.890 -10.142 1.00 95.50 80 LEU A C 1
ATOM 608 O O . LEU A 1 80 ? 9.423 -5.745 -10.242 1.00 95.50 80 LEU A O 1
ATOM 612 N N . ALA A 1 81 ? 8.439 -7.549 -11.162 1.00 95.88 81 ALA A N 1
ATOM 613 C CA . ALA A 1 81 ? 8.231 -6.937 -12.464 1.00 95.88 81 ALA A CA 1
ATOM 614 C C . ALA A 1 81 ? 6.939 -6.110 -12.459 1.00 95.88 81 ALA A C 1
ATOM 616 O O . ALA A 1 81 ? 5.870 -6.608 -12.105 1.00 95.88 81 ALA A O 1
ATOM 617 N N . ILE A 1 82 ? 7.042 -4.859 -12.896 1.00 96.75 82 ILE A N 1
ATOM 618 C CA . ILE A 1 82 ? 5.914 -3.989 -13.217 1.00 96.75 82 ILE A CA 1
ATOM 619 C C . ILE A 1 82 ? 5.843 -3.938 -14.740 1.00 96.75 82 ILE A C 1
ATOM 621 O O . ILE A 1 82 ? 6.634 -3.240 -15.373 1.00 96.75 82 ILE A O 1
ATOM 625 N N . ALA A 1 83 ? 4.932 -4.706 -15.328 1.00 95.75 83 ALA A N 1
ATOM 626 C CA . ALA A 1 83 ? 4.765 -4.725 -16.777 1.00 95.75 83 ALA A CA 1
ATOM 627 C C . ALA A 1 83 ? 4.110 -3.427 -17.278 1.00 95.75 83 ALA A C 1
ATOM 629 O O . ALA A 1 83 ? 3.295 -2.821 -16.567 1.00 95.75 83 ALA A O 1
ATOM 630 N N . ASP A 1 84 ? 4.402 -3.041 -18.518 1.00 96.31 84 ASP A N 1
ATOM 631 C CA . ASP A 1 84 ? 3.691 -1.958 -19.201 1.00 96.31 84 ASP A CA 1
ATOM 632 C C . ASP A 1 84 ? 2.163 -2.160 -19.144 1.00 96.31 84 ASP A C 1
ATOM 634 O O . ASP A 1 84 ? 1.637 -3.266 -19.300 1.00 96.31 84 ASP A O 1
ATOM 638 N N . GLY A 1 85 ? 1.430 -1.081 -18.872 1.00 96.06 85 GLY A N 1
ATOM 639 C CA . GLY A 1 85 ? -0.029 -1.090 -18.767 1.00 96.06 85 GLY A CA 1
ATOM 640 C C . GLY A 1 85 ? -0.600 -1.609 -17.441 1.00 96.06 85 GLY A C 1
ATOM 641 O O . GLY A 1 85 ? -1.823 -1.503 -17.251 1.00 96.06 85 GLY A O 1
ATOM 642 N N . THR A 1 86 ? 0.236 -2.109 -16.517 1.00 96.62 86 THR A N 1
ATOM 643 C CA . THR A 1 86 ? -0.189 -2.526 -15.165 1.00 96.62 86 THR A CA 1
ATOM 644 C C . THR A 1 86 ? -0.900 -1.371 -14.471 1.00 96.62 86 THR A C 1
ATOM 646 O O . THR A 1 86 ? -0.401 -0.246 -14.451 1.00 96.62 86 THR A O 1
ATOM 649 N N . SER A 1 87 ? -2.083 -1.619 -13.912 1.00 96.81 87 SER A N 1
ATOM 650 C CA . SER A 1 87 ? -2.837 -0.573 -13.225 1.00 96.81 87 SER A CA 1
ATOM 651 C C . SER A 1 87 ? -2.139 -0.156 -11.933 1.00 96.81 87 SER A C 1
ATOM 653 O O . SER A 1 87 ? -1.655 -0.991 -11.179 1.00 96.81 87 SER A O 1
ATOM 655 N N . GLY A 1 88 ? -2.104 1.140 -11.654 1.00 95.56 88 GLY A N 1
ATOM 656 C CA . GLY A 1 88 ? -1.500 1.618 -10.425 1.00 95.56 88 GLY A CA 1
ATOM 657 C C . GLY A 1 88 ? -1.462 3.126 -10.290 1.00 95.56 88 GLY A C 1
ATOM 658 O O . GLY A 1 88 ? -1.798 3.865 -11.211 1.00 95.56 88 GLY A O 1
ATOM 659 N N . VAL A 1 89 ? -1.065 3.586 -9.114 1.00 96.12 89 VAL A N 1
ATOM 660 C CA . VAL A 1 89 ? -0.910 5.007 -8.791 1.00 96.12 89 VAL A CA 1
ATOM 661 C C . VAL A 1 89 ? 0.480 5.258 -8.220 1.00 96.12 89 VAL A C 1
ATOM 663 O O . VAL A 1 89 ? 1.065 4.391 -7.583 1.00 96.12 89 VAL A O 1
ATOM 666 N N . SER A 1 90 ? 1.032 6.448 -8.436 1.00 96.00 90 SER A N 1
ATOM 667 C CA . SER A 1 90 ? 2.282 6.847 -7.788 1.00 96.00 90 SER A CA 1
ATOM 668 C C . SER A 1 90 ? 2.128 8.242 -7.213 1.00 96.00 90 SER A C 1
ATOM 670 O O . SER A 1 90 ? 1.866 9.191 -7.948 1.00 96.00 90 SER A O 1
ATOM 672 N N . THR A 1 91 ? 2.285 8.359 -5.899 1.00 95.81 91 THR A N 1
ATOM 673 C CA . THR A 1 91 ? 2.501 9.634 -5.204 1.00 95.81 91 THR A CA 1
ATOM 674 C C . THR A 1 91 ? 3.967 9.811 -4.809 1.00 95.81 91 THR A C 1
ATOM 676 O O . THR A 1 91 ? 4.366 10.903 -4.413 1.00 95.81 91 THR A O 1
ATOM 679 N N . CYS A 1 92 ? 4.788 8.766 -4.955 1.00 96.12 92 CYS A N 1
ATOM 680 C CA . CYS A 1 92 ? 6.232 8.866 -4.815 1.00 96.12 92 CYS A CA 1
ATOM 681 C C . CYS A 1 92 ? 6.8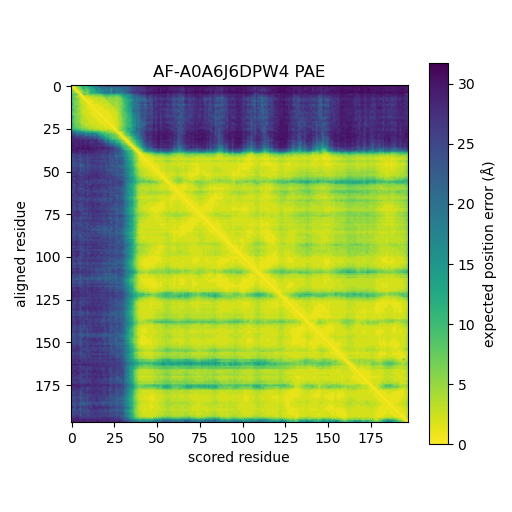41 9.623 -6.006 1.00 96.12 92 CYS A C 1
ATOM 683 O O . CYS A 1 92 ? 6.616 9.259 -7.162 1.00 96.12 92 CYS A O 1
ATOM 685 N N . LEU A 1 93 ? 7.608 10.678 -5.719 1.00 93.00 93 LEU A N 1
ATOM 686 C CA . LEU A 1 93 ? 8.157 11.577 -6.741 1.00 93.00 93 LEU A CA 1
ATOM 687 C C . LEU A 1 93 ? 9.416 11.033 -7.428 1.00 93.00 93 LEU A C 1
ATOM 689 O O . LEU A 1 93 ? 9.660 11.371 -8.581 1.00 93.00 93 LEU A O 1
ATOM 693 N N . PHE A 1 94 ? 10.208 10.217 -6.725 1.00 92.75 94 PHE A N 1
ATOM 694 C CA . PHE A 1 94 ? 11.518 9.746 -7.192 1.00 92.75 94 PHE A CA 1
ATOM 695 C C . PHE A 1 94 ? 11.675 8.231 -6.978 1.00 92.75 94 PHE A C 1
ATOM 697 O O . PHE A 1 94 ? 12.431 7.813 -6.104 1.00 92.75 94 PHE A O 1
ATOM 704 N N . PRO A 1 95 ? 10.955 7.390 -7.738 1.00 93.75 95 PRO A N 1
ATOM 705 C CA . PRO A 1 95 ? 10.932 5.942 -7.522 1.00 93.75 95 PRO A CA 1
ATOM 706 C C . PRO A 1 95 ? 12.258 5.233 -7.817 1.00 93.75 95 PRO A C 1
ATOM 708 O O . PRO A 1 95 ? 12.573 4.212 -7.207 1.00 93.75 95 PRO A O 1
ATOM 711 N N . GLU A 1 96 ? 13.083 5.800 -8.686 1.00 94.00 96 GLU A N 1
ATOM 712 C CA . GLU A 1 96 ? 14.454 5.354 -8.935 1.00 94.00 96 GLU A CA 1
ATOM 713 C C . GLU A 1 96 ? 15.439 5.677 -7.797 1.00 94.00 96 GLU A C 1
ATOM 715 O O . GLU A 1 96 ? 16.487 5.028 -7.701 1.00 94.00 96 GLU A O 1
ATOM 720 N N . ALA A 1 97 ? 15.126 6.638 -6.920 1.00 94.31 97 ALA A N 1
ATOM 721 C CA . ALA A 1 97 ? 15.991 6.985 -5.797 1.00 94.31 97 ALA A CA 1
ATOM 722 C C . ALA A 1 97 ? 15.999 5.882 -4.727 1.00 94.31 97 ALA A C 1
ATOM 724 O O . ALA A 1 97 ? 15.022 5.159 -4.530 1.00 94.31 97 ALA A O 1
ATOM 725 N N . LEU A 1 98 ? 17.132 5.751 -4.031 1.00 93.81 98 LEU A N 1
ATOM 726 C CA . LEU A 1 98 ? 17.312 4.683 -3.052 1.00 93.81 98 LEU A CA 1
ATOM 727 C C . LEU A 1 98 ? 16.379 4.859 -1.852 1.00 93.81 98 LEU A C 1
ATOM 729 O O . LEU A 1 98 ? 16.365 5.933 -1.252 1.00 93.81 98 LEU A O 1
ATOM 733 N N . ASN A 1 99 ? 15.657 3.794 -1.490 1.00 93.19 99 ASN A N 1
ATOM 734 C CA . ASN A 1 99 ? 14.753 3.726 -0.332 1.00 93.19 99 ASN A CA 1
ATOM 735 C C . ASN A 1 99 ? 13.698 4.849 -0.301 1.00 93.19 99 ASN A C 1
ATOM 737 O O . ASN A 1 99 ? 13.247 5.257 0.766 1.00 93.19 99 ASN A O 1
ATOM 741 N N . ALA A 1 100 ? 13.332 5.394 -1.464 1.00 94.69 100 ALA A N 1
ATOM 742 C CA . ALA A 1 100 ? 12.493 6.587 -1.543 1.00 94.69 100 ALA A CA 1
ATOM 743 C C . ALA A 1 100 ? 10.991 6.292 -1.470 1.00 94.69 100 ALA A C 1
ATOM 745 O O . ALA A 1 100 ? 10.206 7.202 -1.192 1.00 94.69 100 ALA A O 1
ATOM 746 N N . CYS A 1 101 ? 10.580 5.047 -1.722 1.00 97.00 101 CYS A N 1
ATOM 747 C CA . CYS A 1 101 ? 9.172 4.676 -1.796 1.00 97.00 101 CYS A CA 1
ATOM 748 C C . CYS A 1 101 ? 8.846 3.404 -1.009 1.00 97.00 101 CYS A C 1
ATOM 750 O O . CYS A 1 101 ? 9.701 2.563 -0.727 1.00 97.00 101 CYS A O 1
ATOM 752 N N . VAL A 1 102 ? 7.558 3.244 -0.727 1.00 97.94 102 VAL A N 1
ATOM 753 C CA . VAL A 1 102 ? 6.934 1.983 -0.333 1.00 97.94 102 VAL A CA 1
ATOM 754 C C . VAL A 1 102 ? 6.007 1.538 -1.456 1.00 97.94 102 VAL A C 1
ATOM 756 O O . VAL A 1 102 ? 5.221 2.328 -1.985 1.00 97.94 102 VAL A O 1
ATOM 759 N N . MET A 1 103 ? 6.096 0.260 -1.810 1.00 97.56 103 MET A N 1
ATOM 760 C CA . MET A 1 103 ? 5.183 -0.407 -2.722 1.00 97.56 103 MET A CA 1
ATOM 761 C C . MET A 1 103 ? 4.059 -1.071 -1.932 1.00 97.56 103 MET A C 1
ATOM 763 O O . MET A 1 103 ? 4.308 -1.896 -1.053 1.00 97.56 103 MET A O 1
ATOM 767 N N . LEU A 1 104 ? 2.826 -0.733 -2.294 1.00 98.06 104 LEU A N 1
ATOM 768 C CA . LEU A 1 104 ? 1.627 -1.476 -1.933 1.00 98.06 104 LEU A CA 1
ATOM 769 C C . LEU A 1 104 ? 1.117 -2.157 -3.196 1.00 98.06 104 LEU A C 1
ATOM 771 O O . LEU A 1 104 ? 0.984 -1.487 -4.217 1.00 98.06 104 LEU A O 1
ATOM 775 N N . ALA A 1 105 ? 0.840 -3.454 -3.169 1.00 97.44 105 ALA A N 1
ATOM 776 C CA . ALA A 1 105 ? 0.342 -4.149 -4.348 1.00 97.44 105 ALA A CA 1
ATOM 777 C C . ALA A 1 105 ? -0.737 -5.180 -4.020 1.00 97.44 105 ALA A C 1
ATOM 779 O O . ALA A 1 105 ? -0.682 -5.873 -3.005 1.00 97.44 105 ALA A O 1
ATOM 780 N N . ASP A 1 106 ? -1.695 -5.266 -4.936 1.00 96.75 106 ASP A N 1
ATOM 781 C CA . ASP A 1 106 ? -2.589 -6.403 -5.118 1.00 96.75 106 ASP A CA 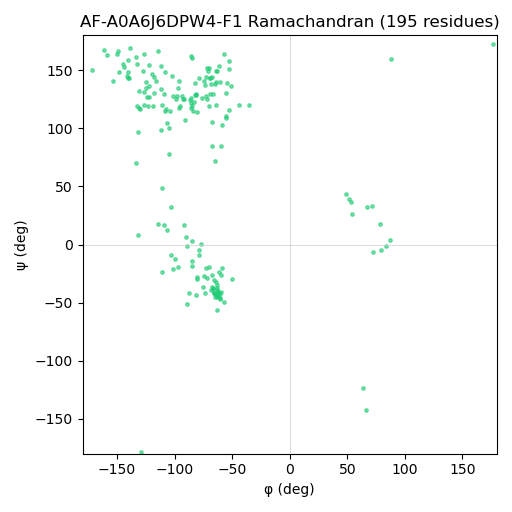1
ATOM 782 C C . ASP A 1 106 ? -1.852 -7.394 -6.021 1.00 96.75 106 ASP A C 1
ATOM 784 O O . ASP A 1 106 ? -1.458 -7.051 -7.148 1.00 96.75 106 ASP A O 1
ATOM 788 N N . THR A 1 107 ? -1.580 -8.587 -5.498 1.00 95.56 107 THR A N 1
ATOM 789 C CA . THR A 1 107 ? -0.736 -9.569 -6.175 1.00 95.56 107 THR A CA 1
ATOM 790 C C . THR A 1 107 ? -1.467 -10.875 -6.391 1.00 95.56 107 THR A C 1
ATOM 792 O O . THR A 1 107 ? -2.078 -11.423 -5.479 1.00 95.56 107 THR A O 1
ATOM 795 N N . LEU A 1 108 ? -1.312 -11.441 -7.583 1.00 92.56 108 LEU A N 1
ATOM 796 C CA . LEU A 1 108 ? -1.786 -12.777 -7.899 1.00 92.56 108 LEU A CA 1
ATOM 797 C C . LEU A 1 108 ? -0.586 -13.702 -8.109 1.00 92.56 108 LEU A C 1
ATOM 799 O O . LEU A 1 108 ? 0.020 -13.732 -9.183 1.00 92.56 108 LEU A O 1
ATOM 803 N N . GLY A 1 109 ? -0.241 -14.457 -7.065 1.00 89.19 109 GLY A N 1
ATOM 804 C CA . GLY A 1 109 ? 1.023 -15.193 -7.023 1.00 89.19 109 GLY A CA 1
ATOM 805 C C . GLY A 1 109 ? 2.198 -14.215 -7.031 1.00 89.19 109 GLY A C 1
ATOM 806 O O . GLY A 1 109 ? 2.250 -13.319 -6.197 1.00 89.19 109 GLY A O 1
ATOM 807 N N . ASP A 1 110 ? 3.102 -14.359 -7.999 1.00 83.44 110 ASP A N 1
ATOM 808 C CA . ASP A 1 110 ? 4.269 -13.474 -8.142 1.00 83.44 110 ASP A CA 1
ATOM 809 C C . ASP A 1 110 ? 3.996 -12.239 -9.029 1.00 83.44 110 ASP A C 1
ATOM 811 O O . ASP A 1 110 ? 4.886 -11.418 -9.252 1.00 83.44 110 ASP A O 1
ATOM 815 N N . GLY A 1 111 ? 2.783 -12.114 -9.583 1.00 91.94 111 GLY A N 1
ATOM 816 C CA . GLY A 1 111 ? 2.406 -11.033 -10.495 1.00 91.94 111 GLY A CA 1
ATOM 817 C C . GLY A 1 111 ? 1.690 -9.880 -9.796 1.00 91.94 111 GLY A C 1
ATOM 818 O O . GLY A 1 111 ? 0.830 -10.102 -8.948 1.00 91.94 111 GLY A O 1
ATOM 819 N N . ILE A 1 112 ? 1.993 -8.647 -10.205 1.00 96.44 112 ILE A N 1
ATOM 820 C CA . ILE A 1 112 ? 1.290 -7.440 -9.752 1.00 96.44 112 ILE A CA 1
ATOM 821 C C . ILE A 1 112 ? 0.039 -7.238 -10.615 1.00 96.44 112 ILE A C 1
ATOM 823 O O . ILE A 1 112 ? 0.141 -7.047 -11.827 1.00 96.44 112 ILE A O 1
ATOM 827 N N . VAL A 1 113 ? -1.140 -7.254 -9.993 1.00 95.62 113 VAL A N 1
ATOM 828 C CA . VAL A 1 113 ? -2.419 -6.925 -10.648 1.00 95.62 113 VAL A CA 1
ATOM 829 C C . VAL A 1 113 ? -2.673 -5.422 -10.575 1.00 95.62 113 VAL A C 1
ATOM 831 O O . VAL A 1 113 ? -3.102 -4.801 -11.552 1.00 95.62 113 VAL A O 1
ATOM 834 N N . TRP A 1 114 ? -2.374 -4.832 -9.419 1.00 97.12 114 TRP A N 1
ATOM 835 C CA . TRP A 1 114 ? -2.459 -3.399 -9.181 1.00 97.12 114 TRP A CA 1
ATOM 836 C C . TRP A 1 114 ? -1.394 -2.955 -8.174 1.00 97.12 114 TRP A C 1
ATOM 838 O O . TRP A 1 114 ? -1.054 -3.719 -7.274 1.00 97.12 114 TRP A O 1
ATOM 848 N N . PHE A 1 115 ? -0.886 -1.725 -8.282 1.00 97.69 115 PHE A N 1
ATOM 849 C CA . PHE A 1 115 ? 0.077 -1.193 -7.311 1.00 97.69 115 PHE A CA 1
ATOM 850 C C . PHE A 1 115 ? -0.131 0.281 -6.948 1.00 97.69 115 PHE A C 1
ATOM 852 O O . PHE A 1 115 ? -0.676 1.074 -7.712 1.00 97.69 115 PHE A O 1
ATOM 859 N N . ALA A 1 116 ? 0.401 0.669 -5.795 1.00 97.94 116 ALA A N 1
ATOM 860 C CA . ALA A 1 116 ? 0.678 2.040 -5.419 1.00 97.94 116 ALA A CA 1
ATOM 861 C C . ALA A 1 116 ? 2.146 2.195 -5.022 1.00 97.94 116 ALA A C 1
ATOM 863 O O . ALA A 1 116 ? 2.672 1.397 -4.247 1.00 97.94 116 ALA A O 1
ATOM 864 N N . LEU A 1 117 ? 2.789 3.253 -5.513 1.00 97.81 117 LEU A N 1
ATOM 865 C CA . LEU A 1 117 ? 4.050 3.748 -4.965 1.00 97.81 117 LEU A CA 1
ATOM 866 C C . LEU A 1 117 ? 3.772 5.002 -4.149 1.00 97.81 117 LEU A C 1
ATOM 868 O O . LEU A 1 117 ? 3.366 6.031 -4.694 1.00 97.81 117 LEU A O 1
ATOM 872 N N . VAL A 1 118 ? 4.011 4.921 -2.849 1.00 97.56 118 VAL A N 1
ATOM 873 C CA . VAL A 1 118 ? 3.882 6.054 -1.928 1.00 97.56 118 VAL A CA 1
ATOM 874 C C . VAL A 1 118 ? 5.260 6.452 -1.408 1.00 97.56 118 VAL A C 1
ATOM 876 O O . VAL A 1 118 ? 6.155 5.606 -1.400 1.00 97.56 118 VAL A O 1
ATOM 879 N N . PRO A 1 119 ? 5.475 7.715 -1.006 1.00 97.19 119 PRO A N 1
ATOM 880 C CA . PRO A 1 119 ? 6.729 8.116 -0.383 1.00 97.19 119 PRO A CA 1
ATOM 881 C C . PRO A 1 119 ? 7.054 7.232 0.822 1.00 97.19 119 PRO A C 1
ATOM 883 O O . PRO A 1 119 ? 6.168 6.894 1.610 1.00 97.19 119 PRO A O 1
ATOM 886 N N . ALA A 1 120 ? 8.323 6.860 0.958 1.00 95.88 120 ALA A N 1
ATOM 887 C CA . ALA A 1 120 ? 8.806 6.245 2.181 1.00 95.88 120 ALA A CA 1
ATOM 888 C C . ALA A 1 120 ? 8.673 7.236 3.353 1.00 95.88 120 ALA A C 1
ATOM 890 O O . ALA A 1 120 ? 8.751 8.452 3.142 1.00 95.88 120 ALA A O 1
ATOM 891 N N . PRO A 1 121 ? 8.451 6.739 4.581 1.00 94.62 121 PRO A N 1
ATOM 892 C CA . PRO A 1 121 ? 8.420 7.595 5.758 1.00 94.62 121 PRO A CA 1
ATOM 893 C C . PRO A 1 121 ? 9.765 8.304 5.965 1.00 94.62 121 PRO A C 1
ATOM 895 O O . PRO A 1 121 ? 10.816 7.827 5.539 1.00 94.62 121 PRO A O 1
ATOM 898 N N . GLU A 1 122 ? 9.731 9.466 6.616 1.00 88.12 122 GLU A N 1
ATOM 899 C CA . GLU A 1 122 ? 10.930 10.279 6.815 1.00 88.12 122 GLU A CA 1
ATOM 900 C C . GLU A 1 122 ? 11.926 9.626 7.791 1.00 88.12 122 GLU A C 1
ATOM 902 O O . GLU A 1 122 ? 11.552 9.036 8.810 1.00 88.12 122 GLU A O 1
ATOM 907 N N . GLY A 1 123 ? 13.221 9.790 7.503 1.00 86.19 123 GLY A N 1
ATOM 908 C CA . GLY A 1 123 ? 14.307 9.265 8.331 1.00 86.19 123 GLY A CA 1
ATOM 909 C C . GLY A 1 123 ? 14.357 7.735 8.355 1.00 86.19 123 GLY A C 1
ATOM 910 O O . GLY A 1 123 ? 14.111 7.083 7.347 1.00 86.19 123 GLY A O 1
ATOM 911 N N . ASP A 1 124 ? 14.678 7.168 9.519 1.00 84.25 124 ASP A N 1
ATOM 912 C CA . ASP A 1 124 ? 14.788 5.714 9.722 1.00 84.25 124 ASP A CA 1
ATOM 913 C C . ASP A 1 124 ? 13.468 5.077 10.210 1.00 84.25 124 ASP A C 1
ATOM 915 O O . ASP A 1 124 ? 13.457 3.976 10.767 1.00 84.25 124 ASP A O 1
ATOM 919 N N . SER A 1 125 ? 12.340 5.780 10.069 1.00 91.94 125 SER A N 1
ATOM 920 C CA . SER A 1 125 ? 11.041 5.270 10.505 1.00 91.94 125 SER A CA 1
ATOM 921 C C . SER A 1 125 ? 10.596 4.070 9.660 1.00 91.94 125 SER A C 1
ATOM 923 O O . SER A 1 125 ? 10.800 4.016 8.450 1.00 91.94 125 SER A O 1
ATOM 925 N N . ARG A 1 126 ? 9.933 3.103 10.302 1.00 94.31 126 ARG A N 1
ATOM 926 C CA . ARG A 1 126 ? 9.269 1.960 9.644 1.00 94.31 126 ARG A CA 1
ATOM 927 C C . ARG A 1 126 ? 7.746 2.067 9.708 1.00 94.31 126 ARG A C 1
ATOM 929 O O . ARG A 1 126 ? 7.041 1.081 9.514 1.00 94.31 126 ARG A O 1
ATOM 936 N N . GLU A 1 127 ? 7.248 3.263 9.998 1.00 96.56 127 GLU A N 1
ATOM 937 C CA . GLU A 1 127 ? 5.828 3.562 10.141 1.00 96.56 127 GLU A CA 1
ATOM 938 C C . GLU A 1 127 ? 5.342 4.352 8.929 1.00 96.56 127 GLU A C 1
ATOM 940 O O . GLU A 1 127 ? 5.625 5.540 8.798 1.00 96.56 127 GLU A O 1
ATOM 945 N N . LEU A 1 128 ? 4.617 3.680 8.037 1.00 97.44 128 LEU A N 1
ATOM 946 C CA . LEU A 1 128 ? 3.985 4.309 6.886 1.00 97.44 128 LEU A CA 1
ATOM 947 C C . LEU A 1 128 ? 2.610 4.853 7.277 1.00 97.44 128 LEU A C 1
ATOM 949 O O . LEU A 1 128 ? 1.746 4.099 7.728 1.00 97.44 128 LEU A O 1
ATOM 953 N N . GLU A 1 129 ? 2.392 6.143 7.038 1.00 96.81 129 GLU A N 1
ATOM 954 C CA . GLU A 1 129 ? 1.077 6.762 7.185 1.00 96.81 129 GLU A CA 1
ATOM 955 C C . GLU A 1 129 ? 0.210 6.509 5.948 1.00 96.81 129 GLU A C 1
ATOM 957 O O . GLU A 1 129 ? 0.605 6.774 4.812 1.00 96.81 129 GLU A O 1
ATOM 962 N N . LEU A 1 130 ? -1.003 6.023 6.184 1.00 97.06 130 LEU A N 1
ATOM 963 C CA . LEU A 1 130 ? -2.041 5.799 5.191 1.00 97.06 130 LEU A CA 1
ATOM 964 C C . LEU A 1 130 ? -3.344 6.495 5.616 1.00 97.06 130 LEU A C 1
ATOM 966 O O . LEU A 1 130 ? -3.506 6.860 6.787 1.00 97.06 130 LEU A O 1
ATOM 970 N N . PRO A 1 131 ? -4.298 6.671 4.683 1.00 96.38 131 PRO A N 1
ATOM 971 C CA . PRO A 1 131 ? -5.589 7.271 4.996 1.00 96.38 131 PRO A CA 1
ATOM 972 C C . PRO A 1 131 ? -6.359 6.545 6.108 1.00 96.38 131 PRO A C 1
ATOM 974 O O . PRO A 1 131 ? -6.073 5.392 6.443 1.00 96.38 131 PRO A O 1
ATOM 977 N N . ALA A 1 132 ? -7.363 7.229 6.658 1.00 97.25 132 ALA A N 1
ATOM 978 C CA . ALA A 1 132 ? -8.254 6.709 7.692 1.00 97.25 132 ALA A CA 1
ATOM 979 C C . ALA A 1 132 ? -8.888 5.362 7.311 1.00 97.25 132 ALA A C 1
ATOM 981 O O . ALA A 1 132 ? -9.162 5.098 6.136 1.00 97.25 132 ALA A O 1
ATOM 982 N N . ILE A 1 133 ? -9.199 4.553 8.322 1.00 97.00 133 ILE A N 1
ATOM 983 C CA . ILE A 1 133 ? -10.045 3.370 8.177 1.00 97.00 133 ILE A CA 1
ATOM 984 C C . ILE A 1 133 ? -11.495 3.825 7.970 1.00 97.00 133 ILE A C 1
ATOM 986 O O . ILE A 1 133 ? -12.035 4.595 8.766 1.00 97.00 133 ILE A O 1
ATOM 990 N N . ASP A 1 134 ? -12.115 3.316 6.910 1.00 95.38 134 ASP A N 1
ATOM 991 C CA . ASP A 1 134 ? -13.542 3.441 6.606 1.00 95.38 134 ASP A CA 1
ATOM 992 C C . ASP A 1 134 ? -14.336 2.293 7.246 1.00 95.38 134 ASP A C 1
ATOM 994 O O . ASP A 1 134 ? -15.288 2.515 7.993 1.00 95.38 134 ASP A O 1
ATOM 998 N N . GLU A 1 135 ? -13.903 1.049 7.017 1.00 95.25 135 GLU A N 1
ATOM 999 C CA . GLU A 1 135 ? -14.599 -0.150 7.491 1.00 95.25 135 GLU A CA 1
ATOM 1000 C C . GLU A 1 135 ? -13.615 -1.213 8.001 1.00 95.25 135 GLU A C 1
ATOM 1002 O O . GLU A 1 135 ? -12.541 -1.415 7.438 1.00 95.25 135 GLU A O 1
ATOM 1007 N N . LEU A 1 136 ? -13.990 -1.927 9.067 1.00 96.50 136 LEU A N 1
ATOM 1008 C CA . LEU A 1 136 ? -13.272 -3.114 9.539 1.00 96.50 136 LEU A CA 1
ATOM 1009 C C . LEU A 1 136 ? -13.908 -4.365 8.928 1.00 96.50 136 LEU A C 1
ATOM 1011 O O . LEU A 1 136 ? -15.113 -4.574 9.057 1.00 96.50 136 LEU A O 1
ATOM 1015 N N . LEU A 1 137 ? -13.089 -5.210 8.313 1.00 95.31 137 LEU A N 1
ATOM 1016 C CA . LEU A 1 137 ? -13.506 -6.377 7.541 1.00 95.31 137 LEU A CA 1
ATOM 1017 C C . LEU A 1 137 ? -13.042 -7.680 8.202 1.00 95.31 137 LEU A C 1
ATOM 1019 O O . LEU A 1 137 ? -12.202 -7.676 9.107 1.00 95.31 137 LEU A O 1
ATOM 1023 N N . ASP A 1 138 ? -13.601 -8.804 7.745 1.00 91.44 138 ASP A N 1
ATOM 1024 C CA . ASP A 1 138 ? -13.130 -10.160 8.058 1.00 91.44 138 ASP A CA 1
ATOM 1025 C C . ASP A 1 138 ? -12.889 -10.413 9.558 1.00 91.44 138 ASP A C 1
ATOM 1027 O O . ASP A 1 138 ? -11.865 -10.964 9.966 1.00 91.44 138 ASP A O 1
ATOM 1031 N N . GLY A 1 139 ? -13.813 -9.960 10.410 1.00 88.50 139 GLY A N 1
ATOM 1032 C CA . GLY A 1 139 ? -13.686 -10.129 11.859 1.00 88.50 139 GLY A CA 1
ATOM 1033 C C . GLY A 1 139 ? -12.538 -9.329 12.489 1.00 88.50 139 GLY A C 1
ATOM 1034 O O . GLY A 1 139 ? -11.980 -9.773 13.487 1.00 88.50 139 GLY A O 1
ATOM 1035 N N . VAL A 1 140 ? -12.218 -8.146 11.944 1.00 91.19 140 VAL A N 1
ATOM 1036 C CA . VAL A 1 140 ? -11.137 -7.241 12.397 1.00 91.19 140 VAL A CA 1
ATOM 1037 C C . VAL A 1 140 ? -9.736 -7.778 12.073 1.00 91.19 140 VAL A C 1
ATOM 1039 O O . VAL A 1 140 ? -8.776 -7.540 12.798 1.00 91.19 140 VAL A O 1
ATOM 1042 N N . THR A 1 141 ? -9.606 -8.490 10.953 1.00 95.19 141 THR A N 1
ATOM 1043 C CA . THR A 1 141 ? -8.298 -8.907 10.410 1.00 95.19 141 THR A CA 1
ATOM 1044 C C . THR A 1 141 ? -7.837 -8.026 9.255 1.00 95.19 141 THR A C 1
ATOM 1046 O O . THR A 1 141 ? -6.645 -7.969 8.970 1.00 95.19 141 THR A O 1
ATOM 1049 N N . HIS A 1 142 ? -8.766 -7.319 8.610 1.00 96.50 142 HIS A N 1
ATOM 1050 C CA . HIS A 1 142 ? -8.489 -6.370 7.539 1.00 96.50 142 HIS A CA 1
ATOM 1051 C C . HIS A 1 142 ? -9.243 -5.066 7.797 1.00 96.50 142 HIS A C 1
ATOM 1053 O O . HIS A 1 142 ? -10.269 -5.038 8.481 1.00 96.50 142 HIS A O 1
ATOM 1059 N N . ALA A 1 143 ? -8.730 -3.979 7.242 1.00 96.81 143 ALA A N 1
ATOM 1060 C CA . ALA A 1 143 ? -9.372 -2.678 7.248 1.00 96.81 143 ALA A CA 1
ATOM 1061 C C . ALA A 1 143 ? -9.460 -2.159 5.820 1.00 96.81 143 ALA A C 1
ATOM 1063 O O . ALA A 1 143 ? -8.455 -2.134 5.113 1.00 96.81 143 ALA A O 1
ATOM 1064 N N . ARG A 1 144 ? -10.645 -1.703 5.420 1.00 96.94 144 ARG A N 1
ATOM 1065 C CA . ARG A 1 144 ? -10.807 -0.877 4.231 1.00 96.94 144 ARG A CA 1
ATOM 1066 C C . ARG A 1 144 ? -10.563 0.572 4.609 1.00 96.94 144 ARG A C 1
ATOM 1068 O O . ARG A 1 144 ? -11.184 1.087 5.536 1.00 96.94 144 ARG A O 1
ATOM 1075 N N . LEU A 1 145 ? -9.661 1.220 3.894 1.00 96.94 145 LEU A N 1
ATOM 1076 C CA . LEU A 1 145 ? -9.346 2.631 4.040 1.00 96.94 145 LEU A CA 1
ATOM 1077 C C . LEU A 1 145 ? -10.300 3.489 3.200 1.00 96.94 145 LEU A C 1
ATOM 1079 O O . LEU A 1 145 ? -10.910 3.010 2.242 1.00 96.94 145 LEU A O 1
ATOM 1083 N N . VAL A 1 146 ? -10.383 4.784 3.505 1.00 95.38 146 VAL A N 1
ATOM 1084 C CA . VAL A 1 146 ? -11.258 5.743 2.794 1.00 95.38 146 VAL A CA 1
ATOM 1085 C C . VAL A 1 146 ? -10.972 5.867 1.292 1.00 95.38 146 VAL A C 1
ATOM 1087 O O . VAL A 1 146 ? -11.830 6.306 0.533 1.00 95.38 146 VAL A O 1
ATOM 1090 N N . ASN A 1 147 ? -9.779 5.476 0.840 1.00 93.31 147 ASN A N 1
ATOM 1091 C CA . ASN A 1 147 ? -9.403 5.446 -0.575 1.00 93.31 147 ASN A CA 1
ATOM 1092 C C . ASN A 1 147 ? -9.709 4.101 -1.266 1.00 93.31 147 ASN A C 1
ATOM 1094 O O . ASN A 1 147 ? -9.330 3.921 -2.421 1.00 93.31 147 ASN A O 1
ATOM 1098 N N . GLY A 1 148 ? -10.382 3.168 -0.584 1.00 94.75 148 GLY A N 1
ATOM 1099 C CA . GLY A 1 148 ? -10.777 1.863 -1.121 1.00 94.75 148 GLY A CA 1
ATOM 1100 C C . GLY A 1 14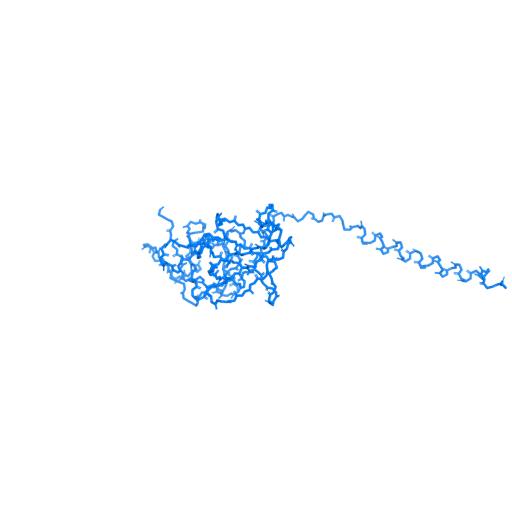8 ? -9.728 0.757 -0.981 1.00 94.75 148 GLY A C 1
ATOM 1101 O O . GLY A 1 148 ? -9.952 -0.346 -1.474 1.00 94.75 148 GLY A O 1
ATOM 1102 N N . TRP A 1 149 ? -8.592 1.010 -0.325 1.00 96.62 149 TRP A N 1
ATOM 1103 C CA . TRP A 1 149 ? -7.571 -0.019 -0.107 1.00 96.62 149 TRP A CA 1
ATOM 1104 C C . TRP A 1 149 ? -7.934 -0.894 1.086 1.00 96.62 149 TRP A C 1
ATOM 1106 O O . TRP A 1 149 ? -8.201 -0.379 2.166 1.00 96.62 149 TRP A O 1
ATOM 1116 N N . GLU A 1 150 ? -7.910 -2.207 0.912 1.00 97.62 150 GLU A N 1
ATOM 1117 C CA . GLU A 1 150 ? -8.035 -3.176 1.993 1.00 97.62 150 GLU A CA 1
ATOM 1118 C C . GLU A 1 150 ? -6.641 -3.616 2.425 1.00 97.62 150 GLU A C 1
ATOM 1120 O O . GLU A 1 150 ? -5.890 -4.192 1.641 1.00 97.62 150 GLU A O 1
ATOM 1125 N N . VAL A 1 151 ? -6.291 -3.328 3.675 1.00 97.75 151 VAL A N 1
ATOM 1126 C CA . VAL A 1 151 ? -4.979 -3.620 4.257 1.00 97.75 151 VAL A CA 1
ATOM 1127 C C . VAL A 1 151 ? -5.120 -4.562 5.454 1.00 97.75 151 VAL A C 1
ATOM 1129 O O . VAL A 1 151 ? -6.111 -4.481 6.189 1.00 97.75 151 VAL A O 1
ATOM 1132 N N . PRO A 1 152 ? -4.146 -5.454 5.688 1.00 97.75 152 PRO A N 1
ATOM 1133 C CA . PRO A 1 152 ? -4.186 -6.365 6.823 1.00 97.75 152 PRO A CA 1
ATOM 1134 C C . PRO A 1 152 ? -3.908 -5.631 8.145 1.00 97.75 152 PRO A C 1
ATOM 1136 O O . PRO A 1 152 ? -3.091 -4.709 8.222 1.00 97.75 152 PRO A O 1
ATOM 1139 N N . LEU A 1 153 ? -4.585 -6.061 9.208 1.00 97.50 153 LEU A N 1
ATOM 1140 C CA . LEU A 1 153 ? -4.454 -5.544 10.569 1.00 97.50 153 LEU A CA 1
ATOM 1141 C C . LEU A 1 153 ? -3.607 -6.491 11.424 1.00 97.50 153 LEU A C 1
ATOM 1143 O O . LEU A 1 153 ? -3.729 -7.710 11.318 1.00 97.50 153 LEU A O 1
ATOM 1147 N N . LEU A 1 154 ? -2.813 -5.935 12.341 1.00 96.44 154 LEU A N 1
ATOM 1148 C CA . LEU A 1 154 ? -2.271 -6.724 13.446 1.00 96.44 154 LEU A CA 1
ATOM 1149 C C . LEU A 1 154 ? -3.372 -7.102 14.441 1.00 96.44 154 LEU A C 1
ATOM 1151 O O . LEU A 1 154 ? -4.279 -6.313 14.706 1.00 96.44 154 LEU A O 1
ATOM 1155 N N . ASP A 1 155 ? -3.181 -8.230 15.133 1.00 91.94 155 ASP A N 1
ATOM 1156 C CA . ASP A 1 155 ? -4.042 -8.676 16.244 1.00 91.94 155 ASP A CA 1
ATOM 1157 C C . ASP A 1 155 ? -4.277 -7.590 17.308 1.00 91.94 155 ASP A C 1
ATOM 1159 O O . ASP A 1 155 ? -5.292 -7.572 18.007 1.00 91.94 155 ASP A O 1
ATOM 1163 N N . LYS A 1 156 ? -3.295 -6.697 17.482 1.00 92.31 156 LYS A N 1
ATOM 1164 C CA . LYS A 1 156 ? -3.349 -5.575 18.419 1.00 92.31 156 LYS A CA 1
ATOM 1165 C C . LYS A 1 156 ? -2.917 -4.288 17.732 1.00 92.31 156 LYS A C 1
ATOM 1167 O O . LYS A 1 156 ? -1.729 -3.973 17.686 1.00 92.31 156 LYS A O 1
ATOM 1172 N N . VAL A 1 157 ? -3.902 -3.517 17.284 1.00 96.25 157 VAL A N 1
ATOM 1173 C CA . VAL A 1 157 ? -3.707 -2.159 16.767 1.00 96.25 157 VAL A CA 1
ATOM 1174 C C . VAL A 1 157 ? -3.654 -1.167 17.931 1.00 96.25 157 VAL A C 1
ATOM 1176 O O . VAL A 1 157 ? -4.581 -1.077 18.743 1.00 96.25 157 VAL A O 1
ATOM 1179 N N . LYS A 1 158 ? -2.556 -0.414 18.036 1.00 96.19 158 LYS A N 1
ATOM 1180 C CA . LYS A 1 158 ? -2.396 0.647 19.039 1.00 96.19 158 LYS A CA 1
ATOM 1181 C C . LYS A 1 158 ? -3.238 1.862 18.653 1.00 96.19 158 LYS A C 1
ATOM 1183 O O . LYS A 1 158 ? -3.280 2.250 17.495 1.00 96.19 158 LYS A O 1
ATOM 1188 N N . ARG A 1 159 ? -3.864 2.509 19.630 1.00 94.62 159 ARG A N 1
ATOM 1189 C CA . ARG A 1 159 ? -4.59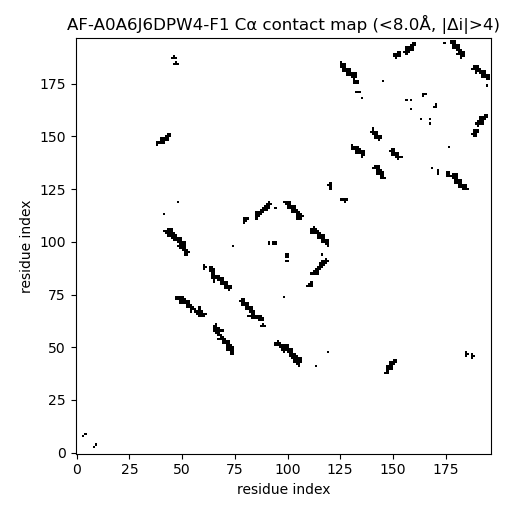7 3.766 19.418 1.00 94.62 159 ARG A CA 1
ATOM 1190 C C . ARG A 1 159 ? -3.787 4.878 20.062 1.00 94.62 159 ARG A C 1
ATOM 1192 O O . ARG A 1 159 ? -3.555 4.822 21.266 1.00 94.62 159 ARG A O 1
ATOM 1199 N N . ARG A 1 160 ? -3.277 5.802 19.251 1.00 94.31 160 ARG A N 1
ATOM 1200 C CA . ARG A 1 160 ? -2.427 6.919 19.680 1.00 94.31 160 ARG A CA 1
ATOM 1201 C C . ARG A 1 160 ? -3.265 8.191 19.659 1.00 94.31 160 ARG A C 1
ATOM 1203 O O . ARG A 1 160 ? -3.219 8.956 18.702 1.00 94.31 160 ARG A O 1
ATOM 1210 N N . CYS A 1 161 ? -4.080 8.339 20.693 1.00 89.62 161 CYS A N 1
ATOM 1211 C CA . CYS A 1 161 ? -4.960 9.479 20.909 1.00 89.62 161 CYS A CA 1
ATOM 1212 C C . CYS A 1 161 ? -5.039 9.751 22.409 1.00 89.62 161 CYS A C 1
ATOM 1214 O O . CYS A 1 161 ? -4.872 8.821 23.200 1.00 89.62 161 CYS A O 1
ATOM 1216 N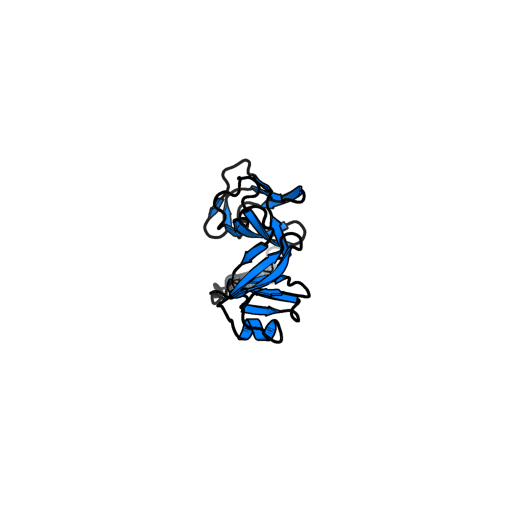 N . ASP A 1 162 ? -5.343 10.989 22.790 1.00 87.50 162 ASP A N 1
ATOM 1217 C CA . ASP A 1 162 ? -5.541 11.347 24.200 1.00 87.50 162 ASP A CA 1
ATOM 1218 C C . ASP A 1 162 ? -6.775 10.668 24.801 1.00 87.50 162 ASP A C 1
ATOM 1220 O O . ASP A 1 162 ? -6.823 10.356 25.991 1.00 87.50 162 ASP A O 1
ATOM 1224 N N . GLU A 1 163 ? -7.785 10.425 23.967 1.00 85.50 163 GLU A N 1
ATOM 1225 C CA . GLU A 1 163 ? -9.008 9.770 24.387 1.00 85.50 163 GLU A CA 1
ATOM 1226 C C . GLU A 1 163 ? -8.950 8.252 24.196 1.00 85.50 163 GLU A C 1
ATOM 1228 O O . GLU A 1 163 ? -8.760 7.728 23.093 1.00 85.50 163 GLU A O 1
ATOM 1233 N N . GLU A 1 164 ? -9.203 7.527 25.284 1.00 86.75 164 GLU A N 1
ATOM 1234 C CA . GLU A 1 164 ? -9.309 6.078 25.244 1.00 86.75 164 GLU A CA 1
ATOM 1235 C C . GLU A 1 164 ? -10.669 5.613 24.711 1.00 86.75 164 GLU A C 1
ATOM 1237 O O . GLU A 1 164 ? -11.734 6.155 25.009 1.00 86.75 164 GLU A O 1
ATOM 1242 N N . THR A 1 165 ? -10.639 4.525 23.947 1.00 90.38 165 THR A N 1
ATOM 1243 C CA . THR A 1 165 ? -11.836 3.823 23.470 1.00 90.38 165 THR A CA 1
ATOM 1244 C C . THR A 1 165 ? -11.796 2.365 23.928 1.00 90.38 165 THR A C 1
ATOM 1246 O O . THR A 1 165 ? -10.716 1.805 24.136 1.00 90.38 165 THR A O 1
ATOM 1249 N N . PRO A 1 166 ? -12.943 1.680 24.065 1.00 91.88 166 PRO A N 1
ATOM 1250 C CA . PRO A 1 166 ? -12.960 0.300 24.555 1.00 91.88 166 PRO A CA 1
ATOM 1251 C C . PRO A 1 166 ? -12.478 -0.719 23.510 1.00 91.88 166 PRO A C 1
ATOM 1253 O O . PRO A 1 166 ? -11.939 -1.759 23.871 1.00 91.88 166 PRO A O 1
ATOM 1256 N N . SER A 1 167 ? -12.625 -0.427 22.214 1.00 92.81 167 SER A N 1
ATOM 1257 C CA . SER A 1 167 ? -12.212 -1.318 21.119 1.00 92.81 167 SER A CA 1
ATOM 1258 C C . SER A 1 167 ? -11.784 -0.535 19.872 1.00 92.81 167 SER A C 1
ATOM 1260 O O . SER A 1 167 ? -12.070 0.661 19.770 1.00 92.81 167 SER A O 1
ATOM 1262 N N . LEU A 1 168 ? -11.123 -1.202 18.916 1.00 93.75 168 LEU A N 1
ATOM 1263 C CA . LEU A 1 168 ? -10.818 -0.614 17.604 1.00 93.75 168 LEU A CA 1
ATOM 1264 C C . LEU A 1 168 ? -12.101 -0.287 16.824 1.00 93.75 168 LEU A C 1
ATOM 1266 O O . LEU A 1 168 ? -12.188 0.760 16.197 1.00 93.75 168 LEU A O 1
ATOM 1270 N N . THR A 1 169 ? -13.133 -1.126 16.919 1.00 93.94 169 THR A N 1
ATOM 1271 C CA . THR A 1 169 ? -14.434 -0.853 16.292 1.00 93.94 169 THR A CA 1
ATOM 1272 C C . THR A 1 169 ? -15.059 0.429 16.831 1.00 93.94 169 THR A C 1
ATOM 1274 O O . THR A 1 169 ? -15.485 1.281 16.057 1.00 93.94 169 THR A O 1
ATOM 1277 N N . SER A 1 170 ? -15.059 0.608 18.155 1.00 93.00 170 SER A N 1
ATOM 1278 C CA . SER A 1 170 ? -15.553 1.840 18.782 1.00 93.00 170 SER A CA 1
ATOM 1279 C C . SER A 1 170 ? -14.711 3.057 18.403 1.00 93.00 170 SER A C 1
ATOM 1281 O O . SER A 1 170 ? -15.248 4.154 18.301 1.00 93.00 170 SER A O 1
ATOM 1283 N N . PHE A 1 171 ? -13.406 2.868 18.189 1.00 94.62 171 PHE A N 1
ATOM 1284 C CA . PHE A 1 171 ? -12.519 3.914 17.693 1.00 94.62 171 PHE A CA 1
ATOM 1285 C C . PHE A 1 171 ? -12.909 4.368 16.282 1.00 94.62 171 PHE A C 1
ATOM 1287 O O . PHE A 1 171 ? -13.205 5.543 16.094 1.00 94.62 171 PHE A O 1
ATOM 1294 N N . VAL A 1 172 ? -12.978 3.443 15.318 1.00 93.38 172 VAL A N 1
ATOM 1295 C CA . VAL A 1 172 ? -13.295 3.755 13.912 1.00 93.38 172 VAL A CA 1
ATOM 1296 C C . VAL A 1 172 ? -14.671 4.411 13.787 1.00 93.38 172 VAL A C 1
ATOM 1298 O O . VAL A 1 172 ? -14.819 5.396 13.074 1.00 93.38 172 VAL A O 1
ATOM 1301 N N . GLN A 1 173 ? -15.666 3.932 14.542 1.00 92.50 173 GLN A N 1
ATOM 1302 C CA . GLN A 1 173 ? -17.003 4.538 14.564 1.00 92.50 173 GLN A CA 1
ATOM 1303 C C . GLN A 1 173 ? -17.003 5.972 15.100 1.00 92.50 173 GLN A C 1
ATOM 1305 O O . GLN A 1 173 ? -17.801 6.796 14.660 1.00 92.50 173 GLN A O 1
ATOM 1310 N N . ARG A 1 174 ? -16.141 6.265 16.076 1.00 91.31 174 ARG A N 1
ATOM 1311 C CA . ARG A 1 174 ? -16.086 7.573 16.726 1.00 91.31 174 ARG A CA 1
ATOM 1312 C C . ARG A 1 174 ? -15.290 8.596 15.920 1.00 91.31 174 ARG A C 1
ATOM 1314 O O . ARG A 1 174 ? -15.727 9.734 15.805 1.00 91.31 174 ARG A O 1
ATOM 1321 N N . PHE A 1 175 ? -14.142 8.192 15.387 1.00 89.94 175 PHE A N 1
ATOM 1322 C CA . PHE A 1 175 ? -13.204 9.049 14.657 1.00 89.94 175 PHE A CA 1
ATOM 1323 C C . PHE A 1 175 ? -13.305 8.837 13.141 1.00 89.94 175 PHE A C 1
ATOM 1325 O O . PHE A 1 175 ? -12.302 8.911 12.433 1.00 89.94 175 PHE A O 1
ATOM 1332 N N . ALA A 1 176 ? -14.501 8.522 12.636 1.00 86.88 176 ALA A N 1
ATOM 1333 C CA . ALA A 1 176 ? -14.725 8.176 11.235 1.00 86.88 176 ALA A CA 1
ATOM 1334 C C . ALA A 1 176 ? -14.158 9.256 10.295 1.00 86.88 176 ALA A C 1
ATOM 1336 O O . ALA A 1 176 ? -14.591 10.407 10.322 1.00 86.88 176 ALA A O 1
ATOM 1337 N N . GLY A 1 177 ? -13.157 8.884 9.491 1.00 85.62 177 GLY A N 1
ATOM 1338 C CA . GLY A 1 177 ? -12.464 9.786 8.564 1.00 85.62 177 GLY A CA 1
ATOM 1339 C C . GLY A 1 177 ? -11.525 10.832 9.189 1.00 85.62 177 GLY A C 1
ATOM 1340 O O . GLY A 1 177 ? -10.833 11.505 8.437 1.00 85.62 177 GLY A O 1
ATOM 1341 N N . ALA A 1 178 ? -11.474 10.960 10.519 1.00 91.75 178 ALA A N 1
ATOM 1342 C CA . ALA A 1 178 ? -10.671 11.946 11.258 1.00 91.75 178 ALA A CA 1
ATOM 1343 C C . ALA A 1 178 ? -9.519 11.280 12.036 1.00 91.75 178 ALA A C 1
ATOM 1345 O O . ALA A 1 178 ? -9.370 11.446 13.250 1.00 91.75 178 ALA A O 1
ATOM 1346 N N . HIS A 1 179 ? -8.777 10.416 11.348 1.00 95.38 179 HIS A N 1
ATOM 1347 C CA . HIS A 1 179 ? -7.590 9.748 11.868 1.00 95.38 179 HIS A CA 1
ATOM 1348 C C . HIS A 1 179 ? -6.707 9.269 10.713 1.00 95.38 179 HIS A C 1
ATOM 1350 O O . HIS A 1 179 ? -7.165 9.088 9.586 1.00 95.38 179 HIS A O 1
ATOM 1356 N N . ARG A 1 180 ? -5.449 8.956 11.010 1.00 96.38 180 ARG A N 1
ATOM 1357 C CA . ARG A 1 180 ? -4.521 8.291 10.092 1.00 96.38 180 ARG A CA 1
ATOM 1358 C C . ARG A 1 180 ? -4.259 6.858 10.520 1.00 96.38 180 ARG A C 1
ATOM 1360 O O . ARG A 1 180 ? -4.261 6.525 11.709 1.00 96.38 180 ARG A O 1
ATOM 1367 N N . THR A 1 181 ? -4.021 6.008 9.532 1.00 97.38 181 THR A N 1
ATOM 1368 C CA . THR A 1 181 ? -3.659 4.606 9.729 1.00 97.38 181 THR A CA 1
ATOM 1369 C C . THR A 1 181 ? -2.149 4.470 9.636 1.00 97.38 181 THR A C 1
ATOM 1371 O O . THR A 1 181 ? -1.540 5.011 8.722 1.00 97.38 181 THR A O 1
ATOM 1374 N N . ILE A 1 182 ? -1.537 3.731 10.556 1.00 97.81 182 ILE A N 1
ATOM 1375 C CA . ILE A 1 182 ? -0.095 3.487 10.567 1.00 97.81 182 ILE A CA 1
ATOM 1376 C C . ILE A 1 182 ? 0.170 2.026 10.242 1.00 97.81 182 ILE A C 1
ATOM 1378 O O . ILE A 1 182 ? -0.254 1.133 10.983 1.00 97.81 182 ILE A O 1
ATOM 1382 N N . VAL A 1 183 ? 0.908 1.787 9.164 1.00 98.12 183 VAL A N 1
ATOM 1383 C CA . VAL A 1 183 ? 1.404 0.467 8.777 1.00 98.12 183 VAL A CA 1
ATOM 1384 C C . VAL A 1 183 ? 2.844 0.300 9.248 1.00 98.12 183 VAL A C 1
ATOM 1386 O O . VAL A 1 183 ? 3.699 1.134 8.970 1.00 98.12 183 VAL A O 1
ATOM 1389 N N . ASP A 1 184 ? 3.108 -0.795 9.956 1.00 97.25 184 ASP A N 1
ATOM 1390 C CA . ASP A 1 184 ? 4.460 -1.249 10.283 1.00 97.25 184 ASP A CA 1
ATOM 1391 C C . ASP A 1 184 ? 5.028 -1.991 9.066 1.00 97.25 184 ASP A C 1
ATOM 1393 O O . ASP A 1 184 ? 4.512 -3.043 8.676 1.00 97.25 184 ASP A O 1
ATOM 1397 N N . LEU A 1 185 ? 6.068 -1.426 8.452 1.00 96.38 185 LEU A N 1
ATOM 1398 C CA . LEU A 1 185 ? 6.679 -1.946 7.228 1.00 96.38 185 LEU A CA 1
ATOM 1399 C C . LEU A 1 185 ? 7.445 -3.259 7.432 1.00 96.38 185 LEU A C 1
ATOM 1401 O O . LEU A 1 185 ? 7.663 -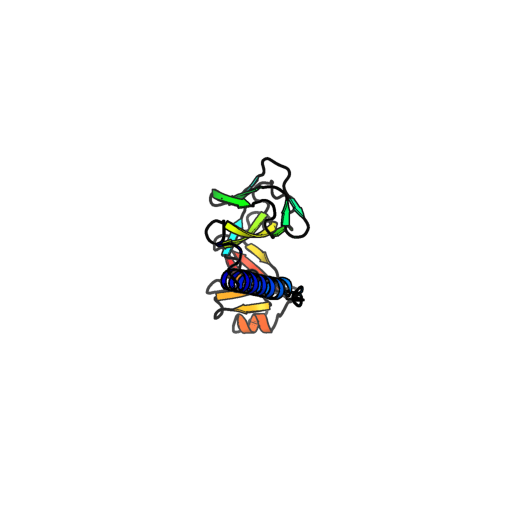3.975 6.459 1.00 96.38 185 LEU A O 1
ATOM 1405 N N . ASP A 1 186 ? 7.838 -3.606 8.658 1.00 95.19 186 ASP A N 1
ATOM 1406 C CA . ASP A 1 186 ? 8.510 -4.882 8.938 1.00 95.19 186 ASP A CA 1
ATOM 1407 C C . ASP A 1 186 ? 7.504 -6.028 9.043 1.00 95.19 186 ASP A C 1
ATOM 1409 O O . ASP A 1 186 ? 7.821 -7.185 8.765 1.00 95.19 186 ASP A O 1
ATOM 1413 N N . ARG A 1 187 ? 6.272 -5.702 9.441 1.00 96.31 187 ARG A N 1
ATOM 1414 C CA . ARG A 1 187 ? 5.164 -6.657 9.551 1.00 96.31 187 ARG A CA 1
ATOM 1415 C C . ARG A 1 187 ? 4.212 -6.616 8.363 1.00 96.31 187 ARG A C 1
ATOM 1417 O O . ARG A 1 187 ? 3.382 -7.512 8.257 1.00 96.31 187 ARG A O 1
ATOM 1424 N N . ALA A 1 188 ? 4.322 -5.594 7.514 1.00 97.06 188 ALA A N 1
ATOM 1425 C CA . ALA A 1 188 ? 3.417 -5.312 6.402 1.00 97.06 188 ALA A CA 1
ATOM 1426 C C . ALA A 1 188 ? 1.939 -5.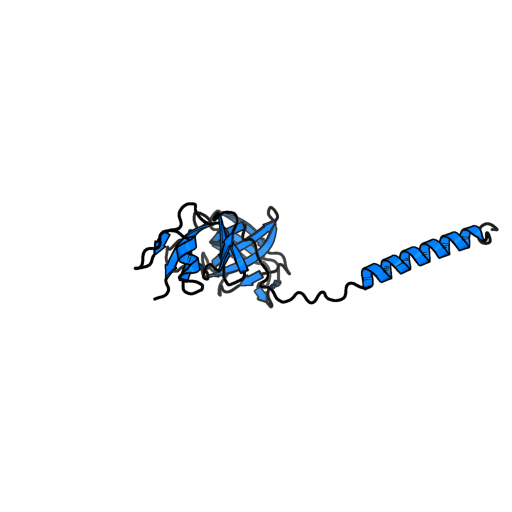234 6.834 1.00 97.06 188 ALA A C 1
ATOM 1428 O O . ALA A 1 188 ? 1.048 -5.692 6.124 1.00 97.06 188 ALA A O 1
ATOM 1429 N N . GLN A 1 189 ? 1.674 -4.694 8.029 1.00 97.81 189 GLN A N 1
ATOM 1430 C CA . GLN A 1 189 ? 0.344 -4.683 8.647 1.00 97.81 189 GLN A CA 1
ATOM 1431 C C . GLN A 1 189 ? 0.089 -3.398 9.431 1.00 97.81 189 GLN A C 1
ATOM 1433 O O . GLN A 1 189 ? 1.012 -2.782 9.971 1.00 97.81 189 GLN A O 1
ATOM 1438 N N . VAL A 1 190 ? -1.182 -3.017 9.546 1.00 97.88 190 VAL A N 1
ATOM 1439 C CA . VAL A 1 190 ? -1.602 -1.877 10.365 1.00 97.88 190 VAL A CA 1
ATOM 1440 C C . VAL A 1 190 ? -1.286 -2.150 11.832 1.00 97.88 190 VAL A C 1
ATOM 1442 O O . VAL A 1 190 ? -1.793 -3.102 12.430 1.00 97.88 190 VAL A O 1
ATOM 1445 N N . SER A 1 191 ? -0.463 -1.289 12.422 1.00 97.69 191 SER A N 1
ATOM 1446 C CA . SER A 1 191 ? 0.016 -1.403 13.799 1.00 97.69 191 SER A CA 1
ATOM 1447 C C . SER A 1 191 ? -0.535 -0.336 14.725 1.00 97.69 191 SER A C 1
ATOM 1449 O O . SER A 1 191 ? -0.614 -0.559 15.940 1.00 97.69 191 SER A O 1
ATOM 1451 N N . ALA A 1 192 ? -0.949 0.805 14.177 1.00 97.12 192 ALA A N 1
ATOM 1452 C CA . ALA A 1 192 ? -1.580 1.851 14.951 1.00 97.12 192 ALA A CA 1
ATOM 1453 C C . ALA A 1 192 ? -2.590 2.669 14.144 1.00 97.12 192 ALA A C 1
ATOM 1455 O O . ALA A 1 192 ? -2.600 2.661 12.918 1.00 97.12 192 ALA A O 1
ATOM 1456 N N . VAL A 1 193 ? -3.418 3.402 14.875 1.00 96.94 193 VAL A N 1
ATOM 1457 C CA . VAL A 1 193 ? -4.250 4.499 14.380 1.00 96.94 193 VAL A CA 1
ATOM 1458 C C . VAL A 1 193 ? -3.947 5.739 15.215 1.00 96.94 193 VAL A C 1
ATOM 1460 O O . VAL A 1 193 ? -3.741 5.634 16.431 1.00 96.94 193 VAL A O 1
ATOM 1463 N N . VAL A 1 194 ? -3.876 6.891 14.559 1.00 95.62 194 VAL A N 1
ATOM 1464 C CA . VAL A 1 194 ? -3.487 8.179 15.151 1.00 95.62 194 VAL A CA 1
ATOM 1465 C C . VAL A 1 194 ? -4.608 9.169 14.892 1.00 95.62 194 VAL A C 1
ATOM 1467 O O . VAL A 1 194 ? -5.024 9.311 13.748 1.00 95.62 194 VAL A O 1
ATOM 1470 N N . CYS A 1 195 ? -5.112 9.830 15.930 1.00 93.25 195 CYS A N 1
ATOM 1471 C CA . CYS A 1 195 ? -6.112 10.878 15.745 1.00 93.25 195 CYS A CA 1
ATOM 1472 C C . CYS A 1 195 ? -5.474 12.095 15.077 1.00 93.25 195 CYS A C 1
ATOM 1474 O O . CYS A 1 195 ? -4.319 12.420 15.356 1.00 93.25 195 CYS A O 1
ATOM 1476 N N . ASP A 1 196 ? -6.225 12.756 14.206 1.00 86.50 196 ASP A N 1
ATOM 1477 C CA . ASP A 1 196 ? -5.820 14.069 13.722 1.00 86.50 196 ASP A CA 1
ATOM 1478 C C . ASP A 1 196 ? -6.032 15.089 14.857 1.00 86.50 196 ASP A C 1
ATOM 1480 O O . ASP A 1 196 ? -7.015 14.984 15.597 1.00 86.50 196 ASP A O 1
ATOM 1484 N N . GLU A 1 197 ? -5.069 15.997 15.050 1.00 61.00 197 GLU A N 1
ATOM 1485 C CA . GLU A 1 197 ? -5.133 17.057 16.074 1.00 61.00 197 GLU A CA 1
ATOM 1486 C C . GLU A 1 197 ? -6.229 18.094 15.785 1.00 61.00 197 GLU A C 1
ATOM 1488 O O . GLU A 1 197 ? -6.419 18.460 14.599 1.00 61.00 197 GLU A O 1
#